Protein AF-A0A953ZY64-F1 (afdb_monomer_lite)

pLDDT: mean 79.47, std 16.73, range [25.66, 94.94]

Foldseek 3Di:
DDPPQWPKDKWWKDFDDPDPPFDQLVRLLVVCQVPVLPQAFDPDPPDPRYDAFLRSVQVSVQVRQVVVVHDQDPVLSCQQSLVPDDQVNVQVCSVVVHSSQSHNNNSCVVRSGIDIDDPVRDDFRMKMWMWGQDPVRGIDIGIFTFHDWDADPVVRKIKTWGFGQAQDPPDQDPVNDDPPSRGGTTTHDIRIGD

Structure (mmCIF, N/CA/C/O backbone):
data_AF-A0A953ZY64-F1
#
_entry.id   AF-A0A953ZY64-F1
#
loop_
_atom_site.group_PDB
_atom_site.id
_atom_site.type_symbol
_atom_site.label_atom_id
_atom_site.label_alt_id
_atom_site.label_comp_id
_atom_site.label_asym_id
_atom_site.label_entity_id
_atom_site.label_seq_id
_atom_site.pdbx_PDB_ins_code
_atom_site.Cartn_x
_atom_site.Cartn_y
_atom_site.Cartn_z
_atom_site.occupancy
_atom_site.B_iso_or_equiv
_atom_site.auth_seq_id
_atom_site.auth_comp_id
_atom_site.auth_asym_id
_atom_site.auth_atom_id
_atom_site.pdbx_PDB_model_num
ATOM 1 N N . MET A 1 1 ? 26.174 5.682 -19.721 1.00 31.41 1 MET A N 1
ATOM 2 C CA . MET A 1 1 ? 25.530 6.086 -18.448 1.00 31.41 1 MET A CA 1
ATOM 3 C C . MET A 1 1 ? 24.634 4.947 -17.975 1.00 31.41 1 MET A C 1
ATOM 5 O O . MET A 1 1 ? 23.536 4.793 -18.493 1.00 31.41 1 MET A O 1
ATOM 9 N N . ASN A 1 2 ? 25.111 4.116 -17.045 1.00 25.66 2 ASN A N 1
ATOM 10 C CA . ASN A 1 2 ? 24.342 2.984 -16.521 1.00 25.66 2 ASN A CA 1
ATOM 11 C C . ASN A 1 2 ? 23.304 3.499 -15.518 1.00 25.66 2 ASN A C 1
ATOM 13 O O . ASN A 1 2 ? 23.644 3.917 -14.412 1.00 25.66 2 ASN A O 1
ATOM 17 N N . CYS A 1 3 ? 22.035 3.509 -15.923 1.00 26.98 3 CYS A N 1
ATOM 18 C CA . CYS A 1 3 ? 20.914 3.748 -15.023 1.00 26.98 3 CYS A CA 1
ATOM 19 C C . CYS A 1 3 ? 20.814 2.533 -14.091 1.00 26.98 3 CYS A C 1
ATOM 21 O O . CYS A 1 3 ? 20.253 1.507 -14.466 1.00 26.98 3 CYS A O 1
ATOM 23 N N . ILE A 1 4 ? 21.413 2.622 -12.902 1.00 31.69 4 ILE A N 1
ATOM 24 C CA . ILE A 1 4 ? 21.230 1.630 -11.841 1.00 31.69 4 ILE A CA 1
ATOM 25 C C . ILE A 1 4 ? 19.743 1.670 -11.481 1.00 31.69 4 ILE A C 1
ATOM 27 O O . ILE A 1 4 ? 19.285 2.599 -10.810 1.00 31.69 4 ILE A O 1
ATOM 31 N N . LEU A 1 5 ? 18.974 0.701 -11.983 1.00 37.28 5 LEU A N 1
ATOM 32 C CA . LEU A 1 5 ? 17.621 0.455 -11.504 1.00 37.28 5 LEU A CA 1
ATOM 33 C C . LEU A 1 5 ? 17.736 0.255 -9.988 1.00 37.28 5 LEU A C 1
ATOM 35 O O . LEU A 1 5 ? 18.535 -0.584 -9.558 1.00 37.28 5 LEU A O 1
ATOM 39 N N . PRO A 1 6 ? 17.020 1.029 -9.152 1.00 47.00 6 PRO A N 1
ATOM 40 C CA . PRO A 1 6 ? 16.990 0.728 -7.733 1.00 47.00 6 PRO A CA 1
ATOM 41 C C . PRO A 1 6 ? 16.516 -0.718 -7.607 1.00 47.00 6 PRO A C 1
ATOM 43 O O . PRO A 1 6 ? 15.489 -1.073 -8.182 1.00 47.00 6 PRO A O 1
ATOM 46 N N . SER A 1 7 ? 17.276 -1.565 -6.909 1.00 59.00 7 SER A N 1
ATOM 47 C CA . SER A 1 7 ? 16.788 -2.893 -6.545 1.00 59.00 7 SER A CA 1
ATOM 48 C C . SER A 1 7 ? 15.445 -2.683 -5.844 1.00 59.00 7 SER A C 1
ATOM 50 O O . SER A 1 7 ? 15.396 -1.996 -4.821 1.00 59.00 7 SER A O 1
ATOM 52 N N . ILE A 1 8 ? 14.365 -3.174 -6.448 1.00 67.06 8 ILE A N 1
ATOM 53 C CA . ILE A 1 8 ? 13.005 -3.085 -5.918 1.00 67.06 8 ILE A CA 1
ATOM 54 C C . ILE A 1 8 ? 12.583 -4.504 -5.559 1.00 67.06 8 ILE A C 1
ATOM 56 O O . ILE A 1 8 ? 12.627 -5.390 -6.409 1.00 67.06 8 ILE A O 1
ATOM 60 N N . ALA A 1 9 ? 12.166 -4.712 -4.312 1.00 71.69 9 ALA A N 1
ATOM 61 C CA . ALA A 1 9 ? 11.440 -5.917 -3.926 1.00 71.69 9 ALA A CA 1
ATOM 62 C C . ALA A 1 9 ? 9.945 -5.587 -3.925 1.00 71.69 9 ALA A C 1
ATOM 64 O O . ALA A 1 9 ? 9.531 -4.601 -3.311 1.00 71.69 9 ALA A O 1
ATOM 65 N N . LEU A 1 10 ? 9.151 -6.378 -4.644 1.00 74.38 10 LEU A N 1
ATOM 66 C CA . LEU A 1 10 ? 7.753 -6.080 -4.935 1.00 74.38 10 LEU A CA 1
ATOM 67 C C . LEU A 1 10 ? 6.841 -7.217 -4.471 1.00 74.38 10 LEU A C 1
ATOM 69 O O . LEU A 1 10 ? 7.055 -8.373 -4.828 1.00 74.38 10 LEU A O 1
ATOM 73 N N . CYS A 1 11 ? 5.795 -6.874 -3.723 1.00 76.62 11 CYS A N 1
ATOM 74 C CA . CYS A 1 11 ? 4.749 -7.792 -3.292 1.00 76.62 11 CYS A CA 1
ATOM 75 C C . CYS A 1 11 ? 3.388 -7.248 -3.741 1.00 76.62 11 CYS A C 1
ATOM 77 O O . CYS A 1 11 ? 2.952 -6.191 -3.280 1.00 76.62 11 CYS A O 1
ATOM 79 N N . LEU A 1 12 ? 2.725 -7.966 -4.650 1.00 73.44 12 LEU A N 1
ATOM 80 C CA . LEU A 1 12 ? 1.450 -7.560 -5.242 1.00 73.44 12 LEU A CA 1
ATOM 81 C C . LEU A 1 12 ? 0.310 -8.479 -4.846 1.00 73.44 12 LEU A C 1
ATOM 83 O O . LEU A 1 12 ? 0.483 -9.693 -4.701 1.00 73.44 12 LEU A O 1
ATOM 87 N N . VAL A 1 13 ? -0.874 -7.895 -4.726 1.00 75.50 13 VAL A N 1
ATOM 88 C CA . VAL A 1 13 ? -2.102 -8.629 -4.458 1.00 75.50 13 VAL A CA 1
ATOM 89 C C . VAL A 1 13 ? -3.250 -8.051 -5.274 1.00 75.50 13 VAL A C 1
ATOM 91 O O . VAL A 1 13 ? -3.507 -6.847 -5.245 1.00 75.50 13 VAL A O 1
ATOM 94 N N . SER A 1 14 ? -3.963 -8.930 -5.970 1.00 73.25 14 SER A N 1
ATOM 95 C CA . SER A 1 14 ? -5.274 -8.624 -6.536 1.00 73.25 14 SER A CA 1
ATOM 96 C C . SER A 1 14 ? -6.313 -9.013 -5.509 1.00 73.25 14 SER A C 1
ATOM 98 O O . SER A 1 14 ? -6.211 -10.070 -4.882 1.00 73.25 14 SER A O 1
ATOM 100 N N . THR A 1 15 ? -7.367 -8.221 -5.378 1.00 66.25 15 THR A N 1
ATOM 101 C CA . THR A 1 15 ? -8.550 -8.649 -4.632 1.00 66.25 15 THR A CA 1
ATOM 102 C C . THR A 1 15 ? -9.280 -9.734 -5.434 1.00 66.25 15 THR A C 1
ATOM 104 O O . THR A 1 15 ? -9.616 -9.503 -6.592 1.00 66.25 15 THR A O 1
ATOM 107 N N . VAL A 1 16 ? -9.484 -10.929 -4.864 1.00 55.06 16 VAL A N 1
ATOM 108 C CA . VAL A 1 16 ? -9.907 -12.138 -5.621 1.00 55.06 16 VAL A CA 1
ATOM 109 C C . VAL A 1 16 ? -11.373 -12.120 -6.003 1.00 55.06 16 VAL A C 1
ATOM 111 O O . VAL A 1 16 ? -11.741 -12.608 -7.063 1.00 55.06 16 VAL A O 1
ATOM 114 N N . ALA A 1 17 ? -12.219 -11.603 -5.131 1.00 46.38 17 ALA A N 1
ATOM 115 C CA . ALA A 1 17 ? -13.653 -11.660 -5.321 1.00 46.38 17 ALA A CA 1
ATOM 116 C C . ALA A 1 17 ? -14.284 -10.673 -4.353 1.00 46.38 17 ALA A C 1
ATOM 118 O O . ALA A 1 17 ? -14.732 -11.011 -3.260 1.00 46.38 17 ALA A O 1
ATOM 119 N N . LEU A 1 18 ? -14.299 -9.422 -4.769 1.00 49.03 18 LEU A N 1
ATOM 120 C CA . LEU A 1 18 ? -15.487 -8.640 -4.541 1.00 49.03 18 LEU A CA 1
ATOM 121 C C . LEU A 1 18 ? -16.194 -8.732 -5.898 1.00 49.03 18 LEU A C 1
ATOM 123 O O . LEU A 1 18 ? -15.661 -8.219 -6.876 1.00 49.03 18 LEU A O 1
ATOM 127 N N . GLY A 1 19 ? -17.247 -9.550 -6.017 1.00 41.78 19 GLY A N 1
ATOM 128 C CA . GLY A 1 19 ? -17.919 -9.813 -7.299 1.00 41.78 19 G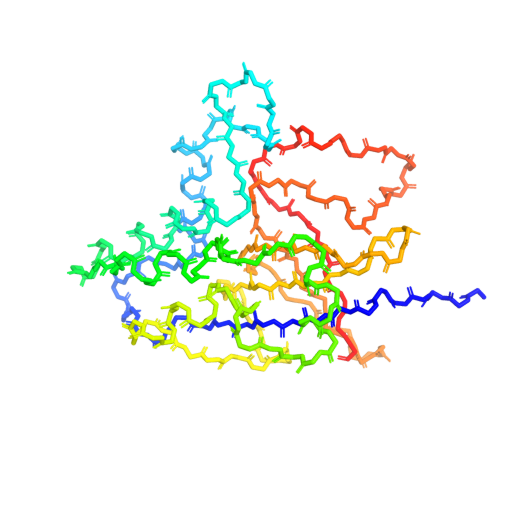LY A CA 1
ATOM 129 C C . GLY A 1 19 ? -18.347 -8.525 -8.016 1.00 41.78 19 GLY A C 1
ATOM 130 O O . GLY A 1 19 ? -18.224 -7.437 -7.463 1.00 41.78 19 GLY A O 1
ATOM 131 N N . GLN A 1 20 ? -18.891 -8.635 -9.231 1.00 46.78 20 GLN A N 1
ATOM 132 C CA . GLN A 1 20 ? -19.248 -7.508 -10.119 1.00 46.78 20 GLN A CA 1
ATOM 133 C C . GLN A 1 20 ? -20.088 -6.364 -9.487 1.00 46.78 20 GLN A C 1
ATOM 135 O O . GLN A 1 20 ? -20.230 -5.313 -10.100 1.00 46.78 20 GLN A O 1
ATOM 140 N N . ALA A 1 21 ? -20.603 -6.529 -8.265 1.00 53.81 21 ALA A N 1
ATOM 141 C CA . ALA A 1 21 ? -21.340 -5.529 -7.497 1.00 53.81 21 ALA A CA 1
ATOM 142 C C . ALA A 1 21 ? -20.495 -4.664 -6.531 1.00 53.81 21 ALA A C 1
ATOM 144 O O . ALA A 1 21 ? -21.058 -3.811 -5.846 1.00 53.81 21 ALA A O 1
ATOM 145 N N . VAL A 1 22 ? -19.176 -4.857 -6.419 1.00 58.78 22 VAL A N 1
ATOM 146 C CA . VAL A 1 22 ? -18.361 -4.127 -5.435 1.00 58.78 22 VAL A CA 1
ATOM 147 C C . VAL A 1 22 ? -17.414 -3.142 -6.113 1.00 58.78 22 VAL A C 1
ATOM 149 O O . VAL A 1 22 ? -16.744 -3.475 -7.088 1.00 58.78 22 VAL A O 1
ATOM 152 N N . ALA A 1 23 ? -17.366 -1.913 -5.591 1.00 71.56 23 ALA A N 1
ATOM 153 C CA . ALA A 1 23 ? -16.546 -0.832 -6.128 1.00 71.56 23 ALA A CA 1
ATOM 154 C C . ALA A 1 23 ? -15.085 -1.269 -6.336 1.00 71.56 23 ALA A C 1
ATOM 156 O O . ALA A 1 23 ? -14.476 -1.886 -5.457 1.00 71.56 23 ALA A O 1
ATOM 157 N N . ARG A 1 24 ? -14.512 -0.928 -7.497 1.00 85.88 24 ARG A N 1
ATOM 158 C CA . ARG A 1 24 ? -13.123 -1.279 -7.825 1.00 85.88 24 ARG A CA 1
ATOM 159 C C . ARG A 1 24 ? -12.177 -0.625 -6.805 1.00 85.88 24 ARG A C 1
ATOM 161 O O . ARG A 1 24 ? -12.383 0.549 -6.484 1.00 85.88 24 ARG A O 1
ATOM 168 N N . PRO A 1 25 ? -11.107 -1.305 -6.343 1.00 89.69 25 PRO A N 1
ATOM 169 C CA . PRO A 1 25 ? -10.179 -0.746 -5.356 1.00 89.69 25 PRO A CA 1
ATOM 170 C C . PRO A 1 25 ? -9.663 0.657 -5.683 1.00 89.69 25 PRO A C 1
ATOM 172 O O . PRO A 1 25 ? -9.621 1.523 -4.809 1.00 89.69 25 PRO A O 1
ATOM 175 N N . LEU A 1 26 ? -9.334 0.906 -6.953 1.00 90.50 26 LEU A N 1
ATOM 176 C CA . LEU A 1 26 ? -8.870 2.215 -7.405 1.00 90.50 26 LEU A CA 1
ATOM 177 C C . LEU A 1 26 ? -9.962 3.292 -7.317 1.00 90.50 26 LEU A C 1
ATOM 179 O O . LEU A 1 26 ? -9.666 4.411 -6.909 1.00 90.50 26 LEU A O 1
ATOM 183 N N . ASP A 1 27 ? -11.221 2.968 -7.622 1.00 90.75 27 ASP A N 1
ATOM 184 C CA . ASP A 1 27 ? -12.330 3.926 -7.517 1.00 90.75 27 ASP A CA 1
ATOM 185 C C . ASP A 1 27 ? -12.588 4.306 -6.056 1.00 90.75 27 ASP A C 1
ATOM 187 O O . ASP A 1 27 ? -12.782 5.483 -5.742 1.00 90.75 27 ASP A O 1
ATOM 191 N N . VAL A 1 28 ? -12.521 3.327 -5.144 1.00 90.94 28 VAL A N 1
ATOM 192 C CA . VAL A 1 28 ? -12.614 3.575 -3.698 1.00 90.94 28 VAL A CA 1
ATOM 193 C C . VAL A 1 28 ? -11.461 4.459 -3.239 1.00 90.94 28 VAL A C 1
ATOM 195 O O . VAL A 1 28 ? -11.691 5.452 -2.555 1.00 90.94 28 VAL A O 1
ATOM 198 N N . ALA A 1 29 ? -10.229 4.168 -3.664 1.00 91.56 29 ALA A N 1
ATOM 199 C CA . ALA A 1 29 ? -9.071 4.990 -3.327 1.00 91.56 29 ALA A CA 1
ATOM 200 C C . ALA A 1 29 ? -9.213 6.438 -3.819 1.00 91.56 29 ALA A C 1
ATOM 202 O O . ALA A 1 29 ? -8.954 7.369 -3.056 1.00 91.56 29 ALA A O 1
ATOM 203 N N . VAL A 1 30 ? -9.665 6.639 -5.060 1.00 90.25 30 VAL A N 1
ATOM 204 C CA . VAL A 1 30 ? -9.895 7.970 -5.644 1.00 90.25 30 VAL A CA 1
ATOM 205 C C . VAL A 1 30 ? -11.018 8.709 -4.915 1.00 90.25 30 VAL A C 1
ATOM 207 O O . VAL A 1 30 ? -10.896 9.904 -4.644 1.00 90.25 30 VAL A O 1
ATOM 210 N N . THR A 1 31 ? -12.092 8.009 -4.558 1.00 90.94 31 THR A N 1
ATOM 211 C CA . THR A 1 31 ? -13.226 8.580 -3.818 1.00 90.94 31 THR A CA 1
ATOM 212 C C . THR A 1 31 ? -12.801 8.999 -2.414 1.00 90.94 31 THR A C 1
ATOM 214 O O . THR A 1 31 ? -13.022 10.142 -2.011 1.00 90.94 31 THR A O 1
ATOM 217 N N . SER A 1 32 ? -12.099 8.124 -1.691 1.00 89.69 32 SER A N 1
ATOM 218 C CA . SER A 1 32 ? -11.567 8.425 -0.362 1.00 89.69 32 SER A CA 1
ATOM 219 C C . SER A 1 32 ? -10.542 9.561 -0.404 1.00 89.69 32 SER A C 1
ATOM 221 O O . SER A 1 32 ? -10.524 10.385 0.508 1.00 89.69 32 SER A O 1
ATOM 223 N N . ALA A 1 33 ? -9.739 9.668 -1.469 1.00 87.56 33 ALA A N 1
ATOM 224 C CA . ALA A 1 33 ? -8.815 10.784 -1.674 1.00 87.56 33 ALA A CA 1
ATOM 225 C C . ALA A 1 33 ? -9.539 12.133 -1.831 1.00 87.56 33 ALA A C 1
ATOM 227 O O . ALA A 1 33 ? -9.115 13.125 -1.240 1.00 87.56 33 ALA A O 1
ATOM 228 N N . LYS A 1 34 ? -10.630 12.170 -2.609 1.00 87.19 34 LYS A N 1
ATOM 229 C CA . LYS A 1 34 ? -11.400 13.395 -2.890 1.00 87.19 34 LYS A CA 1
ATOM 230 C C . LYS A 1 34 ? -12.326 13.817 -1.749 1.00 87.19 34 LYS A C 1
ATOM 232 O O . LYS A 1 34 ? -12.607 15.001 -1.632 1.00 87.19 34 LYS A O 1
ATOM 237 N N . GLY A 1 35 ? -12.802 12.869 -0.943 1.00 88.19 35 GLY A N 1
ATOM 238 C CA . GLY A 1 35 ? -13.664 13.134 0.208 1.00 88.19 35 GLY A CA 1
ATOM 239 C C . GLY A 1 35 ? -12.890 13.095 1.522 1.00 88.19 35 GLY A C 1
ATOM 240 O O . GLY A 1 35 ? -12.376 14.105 1.997 1.00 88.19 35 GLY A O 1
ATOM 241 N N . LYS A 1 36 ? -12.791 11.897 2.109 1.00 88.88 36 LYS A N 1
ATOM 242 C CA . LYS A 1 36 ? -12.247 11.663 3.458 1.00 88.88 36 LYS A CA 1
ATOM 243 C C . LYS A 1 36 ? -10.863 12.272 3.683 1.00 88.88 36 LYS A C 1
ATOM 245 O O . LYS A 1 36 ? -10.587 12.776 4.767 1.00 88.88 36 LYS A O 1
ATOM 250 N N . PHE A 1 37 ? -9.997 12.198 2.679 1.00 88.44 37 PHE A N 1
ATOM 251 C CA . PHE A 1 37 ? -8.606 12.618 2.790 1.00 88.44 37 PHE A CA 1
ATOM 252 C C . PHE A 1 37 ? -8.296 13.940 2.088 1.00 88.44 37 PHE A C 1
ATOM 254 O O . PHE A 1 37 ? -7.127 14.279 1.879 1.00 88.44 37 PHE A O 1
ATOM 261 N N . GLN A 1 38 ? -9.320 14.729 1.767 1.00 85.56 38 GLN A N 1
ATOM 262 C CA . GLN A 1 38 ? -9.117 16.051 1.199 1.00 85.56 38 GLN A CA 1
ATOM 263 C C . GLN A 1 38 ? -8.328 16.944 2.173 1.00 85.56 38 GLN A C 1
ATOM 265 O O . GLN A 1 38 ? -8.712 17.163 3.329 1.00 85.56 38 GLN A O 1
ATOM 270 N N . GLY A 1 39 ? -7.195 17.462 1.695 1.00 81.31 39 GLY A N 1
ATOM 271 C CA . GLY A 1 39 ? -6.290 18.303 2.482 1.00 81.31 39 GLY A CA 1
ATOM 272 C C . GLY A 1 39 ? -5.395 17.544 3.467 1.00 81.31 39 GLY A C 1
ATOM 273 O O . GLY A 1 39 ? -4.744 18.186 4.287 1.00 81.31 39 GLY A O 1
ATOM 274 N N . TYR A 1 40 ? -5.349 16.208 3.413 1.00 85.25 40 TYR A N 1
ATOM 275 C CA . TYR A 1 40 ? -4.359 15.440 4.168 1.00 85.25 40 TYR A CA 1
ATOM 276 C C . TYR A 1 40 ? -2.961 15.578 3.559 1.00 85.25 40 TY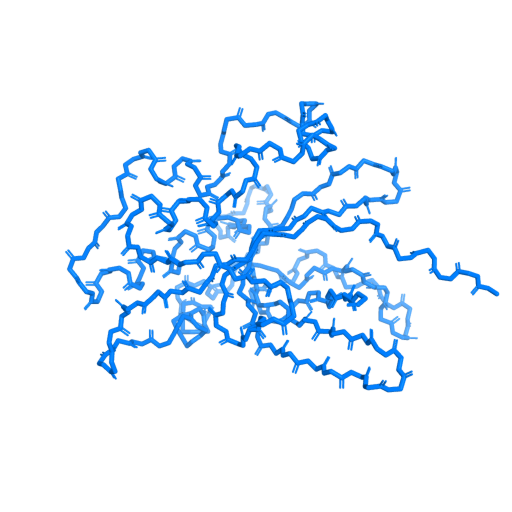R A C 1
ATOM 278 O O . TYR A 1 40 ? -2.794 15.609 2.337 1.00 85.25 40 TYR A O 1
ATOM 286 N N . VAL A 1 41 ? -1.954 15.615 4.430 1.00 82.31 41 VAL A N 1
ATOM 287 C CA . VAL A 1 41 ? -0.531 15.687 4.081 1.00 82.31 41 VAL A CA 1
ATOM 288 C C . VAL A 1 41 ? 0.235 14.483 4.628 1.00 82.31 41 VAL A C 1
ATOM 290 O O . VAL A 1 41 ? -0.126 13.888 5.641 1.00 82.31 41 VAL A O 1
ATOM 293 N N . TYR A 1 42 ? 1.328 14.110 3.972 1.00 80.62 42 TYR A N 1
ATOM 294 C CA . TYR A 1 42 ? 2.061 12.902 4.342 1.00 80.62 42 TYR A CA 1
ATOM 295 C C . TYR A 1 42 ? 2.974 13.082 5.553 1.00 80.62 42 TYR A C 1
ATOM 297 O O . TYR A 1 42 ? 3.881 13.915 5.515 1.00 80.62 42 TYR A O 1
ATOM 305 N N . LYS A 1 43 ? 2.768 12.260 6.597 1.00 76.44 43 LYS A N 1
ATOM 306 C CA . LYS A 1 43 ? 3.581 12.199 7.837 1.00 76.44 43 LYS A CA 1
ATOM 307 C C . LYS A 1 43 ? 4.050 13.570 8.363 1.00 76.44 43 LYS A C 1
ATOM 309 O O . LYS A 1 43 ? 5.184 13.708 8.829 1.00 76.44 43 LYS A O 1
ATOM 314 N N . ALA A 1 44 ? 3.209 14.599 8.277 1.00 68.06 44 ALA A N 1
ATOM 315 C CA . ALA A 1 44 ? 3.573 15.931 8.743 1.00 68.06 44 ALA A CA 1
ATOM 316 C C . ALA A 1 44 ? 3.387 16.024 10.265 1.00 68.06 44 ALA A C 1
ATOM 318 O O . ALA A 1 44 ? 2.270 15.943 10.778 1.00 68.06 44 ALA A O 1
ATOM 319 N N . LYS A 1 45 ? 4.496 16.177 10.996 1.00 69.62 45 LYS A N 1
ATOM 320 C CA . LYS A 1 45 ? 4.485 16.305 12.459 1.00 69.62 45 LYS A CA 1
ATOM 321 C C . LYS A 1 45 ? 3.709 17.560 12.872 1.00 69.62 45 LYS A C 1
ATOM 323 O O . LYS A 1 45 ? 3.946 18.629 12.322 1.00 69.62 45 LYS A O 1
ATOM 328 N N . GLY A 1 46 ? 2.815 17.425 13.852 1.00 70.00 46 GLY A N 1
ATOM 329 C CA . GLY A 1 46 ? 2.006 18.540 14.362 1.00 70.00 46 GLY A CA 1
ATOM 330 C C . GLY A 1 46 ? 0.858 18.969 13.442 1.00 70.00 46 GLY A C 1
ATOM 331 O O . GLY A 1 46 ? 0.222 19.981 13.710 1.00 70.00 46 GLY A O 1
ATOM 332 N N . VAL A 1 47 ? 0.573 18.214 12.373 1.00 74.38 47 VAL A N 1
ATOM 333 C CA . VAL A 1 47 ? -0.542 18.500 11.464 1.00 74.38 47 VAL A CA 1
ATOM 334 C C . VAL A 1 47 ? -1.686 17.528 11.725 1.00 74.38 47 VAL A C 1
ATOM 336 O O . VAL A 1 47 ? -1.527 16.315 11.583 1.00 74.38 47 VAL A O 1
ATOM 339 N N . ALA A 1 48 ? -2.856 18.075 12.065 1.00 74.75 48 ALA A N 1
ATOM 340 C CA . ALA A 1 48 ? -4.057 17.299 12.386 1.00 74.75 48 ALA A CA 1
ATOM 341 C C . ALA A 1 48 ? -4.507 16.380 11.236 1.00 74.75 48 ALA A C 1
ATOM 343 O O . ALA A 1 48 ? -4.969 15.267 11.465 1.00 74.75 48 ALA A O 1
ATOM 344 N N . LYS A 1 49 ? -4.339 16.826 9.986 1.00 83.81 49 LYS A N 1
ATOM 345 C CA . LYS A 1 49 ? -4.642 16.044 8.782 1.00 83.81 49 LYS A CA 1
ATOM 346 C C . LYS A 1 49 ? -3.373 15.416 8.216 1.00 83.81 49 LYS A C 1
ATOM 348 O O . LYS A 1 49 ? -2.903 15.815 7.152 1.00 83.81 49 LYS A O 1
ATOM 353 N N . SER A 1 50 ? -2.797 14.460 8.940 1.00 84.38 50 SER A N 1
ATOM 354 C CA . SER A 1 50 ? -1.665 13.671 8.451 1.00 84.38 50 SER A CA 1
ATOM 355 C C . SER A 1 50 ? -2.018 12.195 8.298 1.00 84.38 50 SER A C 1
ATOM 357 O O . SER A 1 50 ? -2.863 11.671 9.018 1.00 84.38 50 SER A O 1
ATOM 359 N N . ILE A 1 51 ? -1.426 11.551 7.293 1.00 88.12 51 ILE A N 1
ATOM 360 C CA . ILE A 1 51 ? -1.601 10.120 7.024 1.00 88.12 51 ILE A CA 1
ATOM 361 C C . ILE A 1 51 ? -0.362 9.553 6.347 1.00 88.12 51 ILE A C 1
ATOM 363 O O . ILE A 1 51 ? 0.372 10.277 5.665 1.00 88.12 51 ILE A O 1
ATOM 367 N N . ASP A 1 52 ? -0.131 8.258 6.505 1.00 89.19 52 ASP A N 1
ATOM 368 C CA . ASP A 1 52 ? 0.910 7.548 5.789 1.00 89.19 52 ASP A CA 1
ATOM 369 C C . ASP A 1 52 ? 0.434 6.547 4.733 1.00 89.19 52 ASP A C 1
ATOM 371 O O . ASP A 1 52 ? -0.746 6.442 4.407 1.00 89.19 52 ASP A O 1
ATOM 375 N N . CYS A 1 53 ? 1.390 5.903 4.058 1.00 89.81 53 CYS A N 1
ATOM 376 C CA . CYS A 1 53 ? 1.110 5.029 2.924 1.00 89.81 53 CYS A CA 1
ATOM 377 C C . CYS A 1 53 ? 0.358 3.760 3.321 1.00 89.81 53 CYS A C 1
ATOM 379 O O . CYS A 1 53 ? -0.548 3.354 2.597 1.00 89.81 53 CYS A O 1
ATOM 381 N N . THR A 1 54 ? 0.661 3.173 4.478 1.00 91.25 54 THR A N 1
ATOM 382 C CA . THR A 1 54 ? -0.028 1.966 4.930 1.00 91.25 54 THR A CA 1
ATOM 383 C C . THR A 1 54 ? -1.339 2.311 5.626 1.00 91.25 54 THR A C 1
ATOM 385 O O . THR A 1 54 ? -2.314 1.591 5.438 1.00 91.25 54 THR A O 1
ATOM 388 N N . GLU A 1 55 ? -1.426 3.439 6.334 1.00 92.12 55 GLU A N 1
ATOM 389 C CA . GLU A 1 55 ? -2.677 3.960 6.900 1.00 92.12 55 GLU A CA 1
ATOM 390 C C . GLU A 1 55 ? -3.707 4.300 5.814 1.00 92.12 55 GLU A C 1
ATOM 392 O O . GLU A 1 55 ? -4.890 3.972 5.945 1.00 92.12 55 GLU A O 1
ATOM 397 N N . PHE A 1 56 ? -3.267 4.914 4.712 1.00 92.75 56 PHE A N 1
ATOM 398 C CA . PHE A 1 56 ? -4.134 5.183 3.567 1.00 92.75 56 PHE A CA 1
ATOM 399 C C . PHE A 1 56 ? -4.631 3.889 2.923 1.00 92.75 56 PHE A C 1
ATOM 401 O O . PHE A 1 56 ? -5.835 3.722 2.730 1.00 92.75 56 PHE A O 1
ATOM 408 N N . VAL A 1 57 ? -3.728 2.943 2.650 1.00 93.94 57 VAL A N 1
ATOM 409 C CA . VAL A 1 57 ? -4.097 1.628 2.109 1.00 93.94 57 VAL A CA 1
ATOM 410 C C . VAL A 1 57 ? -5.046 0.890 3.056 1.00 93.94 57 VAL A C 1
ATOM 412 O O . VAL A 1 57 ? -6.046 0.338 2.606 1.00 93.94 57 VAL A O 1
ATOM 415 N N . LEU A 1 58 ? -4.809 0.938 4.369 1.00 94.38 58 LEU A N 1
ATOM 416 C CA . LEU A 1 58 ? -5.699 0.361 5.374 1.00 94.38 58 LEU A CA 1
ATOM 417 C C . LEU A 1 58 ? -7.094 0.989 5.319 1.00 94.38 58 LEU A C 1
ATOM 419 O O . LEU A 1 58 ? -8.093 0.283 5.445 1.00 94.38 58 LEU A O 1
ATOM 423 N N . ALA A 1 59 ? -7.190 2.307 5.147 1.00 93.06 59 ALA A N 1
ATOM 424 C CA . ALA A 1 59 ? -8.475 2.979 5.015 1.00 93.06 59 ALA A CA 1
ATOM 425 C C . ALA A 1 59 ? -9.226 2.535 3.754 1.00 93.06 59 ALA A C 1
ATOM 427 O O . ALA A 1 59 ? -10.400 2.191 3.859 1.00 93.06 59 ALA A O 1
ATOM 428 N N . VAL A 1 60 ? -8.539 2.466 2.610 1.00 92.31 60 VAL A N 1
ATOM 429 C CA . VAL A 1 60 ? -9.118 1.972 1.352 1.00 92.31 60 VAL A CA 1
ATOM 430 C C . VAL A 1 60 ? -9.592 0.529 1.500 1.00 92.31 60 VAL A C 1
ATOM 432 O O . VAL A 1 60 ? -10.723 0.217 1.140 1.00 92.31 60 VAL A O 1
ATOM 435 N N . VAL A 1 61 ? -8.775 -0.346 2.093 1.00 92.31 61 VAL A N 1
ATOM 436 C CA . VAL A 1 61 ? -9.158 -1.741 2.346 1.00 92.31 61 VAL A CA 1
ATOM 437 C C . VAL A 1 61 ? -10.361 -1.824 3.283 1.00 92.31 61 VAL A C 1
ATOM 439 O O . VAL A 1 61 ? -11.276 -2.590 3.012 1.00 92.31 61 VAL A O 1
ATOM 442 N N . ASN A 1 62 ? -10.417 -1.022 4.349 1.00 91.88 62 ASN A N 1
ATOM 443 C CA . ASN A 1 62 ? -11.587 -1.005 5.229 1.00 91.88 62 ASN A CA 1
ATOM 444 C C . ASN A 1 62 ? -12.859 -0.572 4.488 1.00 91.88 62 ASN A C 1
ATOM 446 O O . ASN A 1 62 ? -13.923 -1.128 4.747 1.00 91.88 62 ASN A O 1
ATOM 450 N N . ASP A 1 63 ? -12.771 0.410 3.591 1.00 89.25 63 ASP A N 1
ATOM 451 C CA . ASP A 1 63 ? -13.922 0.859 2.804 1.00 89.25 63 ASP A CA 1
A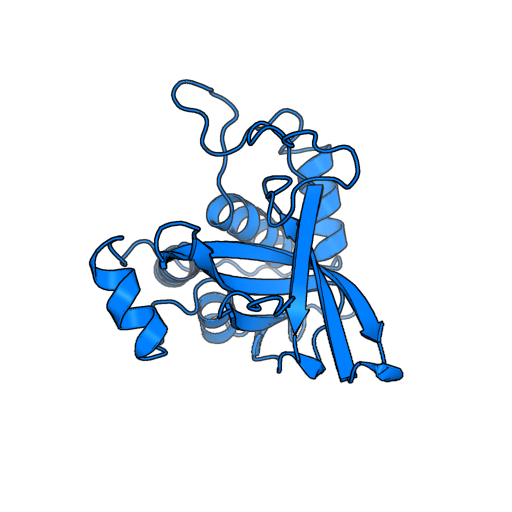TOM 452 C C . ASP A 1 63 ? -14.350 -0.211 1.782 1.00 89.25 63 ASP A C 1
ATOM 454 O O . ASP A 1 63 ? -15.543 -0.480 1.647 1.00 89.25 63 ASP A O 1
ATOM 458 N N . LEU A 1 64 ? -13.391 -0.920 1.173 1.00 86.94 64 LEU A N 1
ATOM 459 C CA . LEU A 1 64 ? -13.645 -2.081 0.312 1.00 86.94 64 LEU A CA 1
ATOM 460 C C . LEU A 1 64 ? -14.272 -3.268 1.049 1.00 86.94 64 LEU A C 1
ATOM 462 O O . LEU A 1 64 ? -15.076 -3.989 0.471 1.00 86.94 64 LEU A O 1
ATOM 466 N N . THR A 1 65 ? -13.902 -3.517 2.306 1.00 85.62 65 THR A N 1
ATOM 467 C CA . THR A 1 65 ? -14.456 -4.656 3.051 1.00 85.62 65 THR A CA 1
ATOM 468 C C . THR A 1 65 ? -15.836 -4.360 3.625 1.00 85.62 65 THR A C 1
ATOM 470 O O . THR A 1 65 ? -16.650 -5.270 3.757 1.00 85.62 65 THR A O 1
ATOM 473 N N . LYS A 1 66 ? -16.133 -3.091 3.939 1.00 84.06 66 LYS A N 1
ATOM 474 C CA . LYS A 1 66 ? -17.464 -2.684 4.419 1.00 84.06 66 LYS A CA 1
ATOM 475 C C . LYS A 1 66 ? -18.555 -3.017 3.406 1.00 84.06 66 LYS A C 1
ATOM 477 O O . LYS A 1 66 ? -19.598 -3.526 3.802 1.00 84.06 66 LYS A O 1
ATOM 482 N N . SER A 1 67 ? -18.310 -2.769 2.120 1.00 75.00 67 SER A N 1
ATOM 483 C CA . SER A 1 67 ? -19.284 -3.027 1.052 1.00 75.00 67 SER A CA 1
ATOM 484 C C . SER A 1 67 ? -19.591 -4.514 0.845 1.00 75.00 67 SER A C 1
ATOM 486 O O . SER A 1 67 ? -20.607 -4.835 0.241 1.00 75.00 67 SER A O 1
ATOM 488 N N . CYS A 1 68 ? -18.767 -5.424 1.376 1.00 73.75 68 CYS A N 1
ATOM 489 C CA . CYS A 1 68 ? -19.012 -6.868 1.351 1.00 73.75 68 CYS A CA 1
ATOM 490 C C . CYS A 1 68 ? -19.279 -7.477 2.738 1.00 73.75 68 CYS A C 1
ATOM 492 O O . CYS A 1 68 ? -19.187 -8.694 2.899 1.00 73.75 68 CYS A O 1
ATOM 494 N N . GLY A 1 69 ? -19.576 -6.652 3.752 1.00 81.81 69 GLY A N 1
ATOM 495 C CA . GLY A 1 69 ? -19.882 -7.119 5.110 1.00 81.81 69 GLY A CA 1
ATOM 496 C C . GLY A 1 69 ? -18.702 -7.774 5.839 1.00 81.81 69 GLY A C 1
ATOM 497 O O . GLY A 1 69 ? -18.894 -8.435 6.857 1.00 81.81 69 GLY A O 1
ATOM 498 N N . LYS A 1 70 ? -17.472 -7.605 5.339 1.00 84.81 70 LYS A N 1
ATOM 499 C CA . LYS A 1 70 ? -16.252 -8.143 5.950 1.00 84.81 70 LYS A CA 1
ATOM 500 C C . LYS A 1 70 ? -15.508 -7.060 6.732 1.00 84.81 70 LYS A C 1
ATOM 502 O O . LYS A 1 70 ? -15.637 -5.860 6.492 1.00 84.81 70 LYS A O 1
ATOM 507 N N . LYS A 1 71 ? -14.669 -7.491 7.673 1.00 89.94 71 LYS A N 1
ATOM 508 C CA . LYS A 1 71 ? -13.793 -6.607 8.449 1.00 89.94 71 LYS A CA 1
ATOM 509 C C . LYS A 1 71 ? -12.464 -7.297 8.710 1.00 89.94 71 LYS A C 1
ATOM 511 O O . LYS A 1 71 ? -12.443 -8.438 9.160 1.00 89.94 71 LYS A O 1
ATOM 516 N N . LEU A 1 72 ? -11.363 -6.582 8.486 1.00 90.38 72 LEU A N 1
ATOM 517 C CA . LEU A 1 72 ? -10.045 -7.072 8.884 1.00 90.38 72 LEU A CA 1
ATOM 518 C C . LEU A 1 72 ? -9.955 -7.217 10.408 1.00 90.38 72 LEU A C 1
ATOM 520 O O . LEU A 1 72 ? -10.283 -6.273 11.141 1.00 90.38 72 LEU A O 1
ATOM 524 N N . SER A 1 73 ? -9.439 -8.357 10.866 1.00 94.94 73 SER A N 1
ATOM 525 C CA . SER A 1 73 ? -9.085 -8.606 12.266 1.00 94.94 73 SER A CA 1
ATOM 526 C C . SER A 1 73 ? -7.950 -7.687 12.731 1.00 94.94 73 SER A C 1
ATOM 528 O O . SER A 1 73 ? -7.217 -7.119 11.919 1.00 94.94 73 SER A O 1
ATOM 530 N N . ALA A 1 74 ? -7.764 -7.553 14.049 1.00 94.25 74 ALA A N 1
ATOM 531 C CA . ALA A 1 74 ? -6.655 -6.773 14.606 1.00 94.25 74 ALA A CA 1
ATOM 532 C C . ALA A 1 74 ? -5.295 -7.250 14.065 1.00 94.25 74 ALA A C 1
ATOM 534 O O . ALA A 1 74 ? -4.497 -6.439 13.603 1.00 94.25 74 ALA A O 1
ATOM 535 N N . LYS A 1 75 ? -5.087 -8.572 14.008 1.00 94.06 75 LYS A N 1
ATOM 536 C CA . LYS A 1 75 ? -3.875 -9.185 13.451 1.00 94.06 75 LYS A CA 1
ATOM 537 C C . LYS A 1 75 ? -3.649 -8.792 11.988 1.00 94.06 75 LYS A C 1
ATOM 539 O O . LYS A 1 75 ? -2.557 -8.361 11.645 1.00 94.06 75 LYS A O 1
ATOM 544 N N . GLN A 1 76 ? -4.676 -8.879 11.140 1.00 94.44 76 GLN A N 1
ATOM 545 C CA . GLN A 1 76 ? -4.564 -8.514 9.719 1.00 94.44 76 GLN A CA 1
ATOM 546 C C . GLN A 1 76 ? -4.243 -7.028 9.529 1.00 94.44 76 GLN A C 1
ATOM 548 O O . GLN A 1 76 ? -3.454 -6.677 8.656 1.00 94.44 76 GLN A O 1
ATOM 553 N N . ARG A 1 77 ? -4.807 -6.148 10.366 1.00 94.25 77 ARG A N 1
ATOM 554 C CA . ARG A 1 77 ? -4.487 -4.712 10.344 1.00 94.25 77 ARG A CA 1
ATOM 555 C C . ARG A 1 77 ? -3.023 -4.468 10.700 1.00 94.25 77 ARG A C 1
ATOM 557 O O . ARG A 1 77 ? -2.356 -3.740 9.974 1.00 94.25 77 ARG A O 1
ATOM 564 N N . THR A 1 78 ? -2.522 -5.115 11.754 1.00 93.62 78 THR A N 1
ATOM 565 C CA . THR A 1 78 ? -1.110 -5.050 12.167 1.00 93.62 78 THR A CA 1
ATOM 566 C C . THR A 1 78 ? -0.176 -5.550 11.064 1.00 93.62 78 THR A C 1
ATOM 568 O O . THR A 1 78 ? 0.834 -4.902 10.788 1.00 93.62 78 THR A O 1
ATOM 571 N N . THR A 1 79 ? -0.533 -6.653 10.396 1.00 93.12 79 THR A N 1
ATOM 572 C CA . THR A 1 79 ? 0.204 -7.172 9.234 1.00 93.12 79 THR A CA 1
ATOM 573 C C . THR A 1 79 ? 0.228 -6.159 8.093 1.00 93.12 79 THR A C 1
ATOM 575 O O . THR A 1 79 ? 1.298 -5.875 7.564 1.00 93.12 79 THR A O 1
ATOM 578 N N . LEU A 1 80 ? -0.923 -5.574 7.736 1.00 92.75 80 LEU A N 1
ATOM 579 C CA . LEU A 1 80 ? -1.041 -4.630 6.620 1.00 92.75 80 LEU A CA 1
ATOM 580 C C . LEU A 1 80 ? -0.111 -3.429 6.798 1.00 92.75 80 LEU A C 1
ATOM 582 O O . LEU A 1 80 ? 0.568 -3.038 5.851 1.00 92.75 80 LEU A O 1
ATOM 586 N N . VAL A 1 81 ? -0.058 -2.874 8.012 1.00 91.81 81 VAL A N 1
ATOM 587 C CA . VAL A 1 81 ? 0.771 -1.698 8.315 1.00 91.81 81 VAL A CA 1
ATOM 588 C C . VAL A 1 81 ? 2.219 -2.025 8.669 1.00 91.81 81 VAL A C 1
ATOM 590 O O . VAL A 1 81 ? 2.992 -1.108 8.930 1.00 91.81 81 VAL A O 1
ATOM 593 N N . VAL A 1 82 ? 2.602 -3.307 8.664 1.00 89.56 82 VAL A N 1
ATOM 594 C CA . VAL A 1 82 ? 3.967 -3.766 8.967 1.00 89.56 82 VAL A CA 1
ATOM 595 C C . VAL A 1 82 ? 4.443 -3.273 10.353 1.00 89.56 82 VAL A C 1
ATOM 597 O O . VAL A 1 82 ? 5.613 -2.967 10.565 1.00 89.56 82 VAL A O 1
ATOM 600 N N . ALA A 1 83 ? 3.531 -3.186 11.333 1.00 83.44 83 ALA A N 1
ATOM 601 C CA . ALA A 1 83 ? 3.779 -2.516 12.622 1.00 83.44 83 ALA A CA 1
ATOM 602 C C . ALA A 1 83 ? 4.860 -3.173 13.506 1.00 83.44 83 ALA A C 1
ATOM 604 O O . ALA A 1 83 ? 5.333 -2.550 14.453 1.00 83.44 83 ALA A O 1
ATOM 605 N N . GLY A 1 84 ? 5.253 -4.417 13.220 1.00 79.94 84 GLY A N 1
ATOM 606 C CA . GLY A 1 84 ? 6.247 -5.161 14.001 1.00 79.94 84 GLY A CA 1
ATOM 607 C C . GLY A 1 84 ? 7.689 -5.052 13.503 1.00 79.94 84 GLY A C 1
ATOM 608 O O . GLY A 1 84 ? 8.575 -5.587 14.158 1.00 79.94 84 GLY A O 1
ATOM 609 N N . VAL A 1 85 ? 7.943 -4.399 12.364 1.00 85.19 85 VAL A N 1
ATOM 610 C CA . VAL A 1 85 ? 9.281 -4.370 11.751 1.00 85.19 85 VAL A CA 1
ATOM 611 C C . VAL A 1 85 ? 9.996 -3.070 12.089 1.00 85.19 85 VAL A C 1
ATOM 613 O O . VAL A 1 85 ? 9.575 -1.987 11.673 1.00 85.19 85 VAL A O 1
ATOM 616 N N . LYS A 1 86 ? 11.125 -3.157 12.800 1.00 85.00 86 LYS A N 1
ATOM 617 C CA . LYS A 1 86 ? 11.956 -1.977 13.069 1.00 85.00 86 LYS A CA 1
ATOM 618 C C . LYS A 1 86 ? 12.772 -1.604 11.834 1.00 85.00 86 LYS A C 1
ATOM 620 O O . LYS A 1 86 ? 13.220 -2.453 11.067 1.00 85.00 86 LYS A O 1
ATOM 625 N N . ALA A 1 87 ? 13.066 -0.313 11.681 1.00 78.31 87 ALA A N 1
ATOM 626 C CA . ALA A 1 87 ? 13.851 0.193 10.549 1.00 78.31 87 ALA A CA 1
ATOM 627 C C . ALA A 1 87 ? 15.252 -0.447 10.429 1.00 78.31 87 ALA A C 1
ATOM 629 O O . ALA A 1 87 ? 15.771 -0.582 9.319 1.00 78.31 87 ALA A O 1
ATOM 630 N N . ALA A 1 88 ? 15.854 -0.838 11.558 1.00 81.44 88 ALA A N 1
ATOM 631 C CA . ALA A 1 88 ? 17.141 -1.532 11.596 1.00 81.44 88 ALA A CA 1
ATOM 632 C C . ALA A 1 88 ? 17.048 -2.975 11.064 1.00 81.44 88 ALA A C 1
ATOM 634 O O . ALA A 1 88 ? 17.933 -3.419 10.341 1.00 81.44 88 ALA A O 1
ATOM 635 N N . GLU A 1 89 ? 15.952 -3.675 11.363 1.00 87.25 89 GLU A N 1
ATOM 636 C CA . GLU A 1 89 ? 15.707 -5.067 10.957 1.00 87.25 89 GLU A CA 1
ATOM 637 C C . GLU A 1 89 ? 15.289 -5.159 9.487 1.00 87.25 89 GLU A C 1
ATOM 639 O O . GLU A 1 89 ? 15.624 -6.122 8.796 1.00 87.25 89 GLU A O 1
ATOM 644 N N . LEU A 1 90 ? 14.616 -4.117 8.981 1.00 86.56 90 LEU A N 1
ATOM 645 C CA . LEU A 1 90 ? 14.113 -4.057 7.610 1.00 86.56 90 LEU A CA 1
ATOM 646 C C . LEU A 1 90 ? 15.189 -4.387 6.567 1.00 86.56 90 LEU A C 1
ATOM 648 O O . LEU A 1 90 ? 14.889 -5.004 5.547 1.00 86.56 90 LEU A O 1
ATOM 652 N N . GLN A 1 91 ? 16.441 -3.996 6.819 1.00 86.06 91 GLN A N 1
ATOM 653 C CA . GLN A 1 91 ? 17.528 -4.216 5.868 1.00 86.06 91 GLN A CA 1
ATOM 654 C C . GLN A 1 91 ? 17.777 -5.708 5.608 1.00 86.06 91 GLN A C 1
ATOM 656 O O . GLN A 1 91 ? 17.935 -6.105 4.454 1.00 86.06 91 GLN A O 1
ATOM 661 N N . GLY A 1 92 ? 17.769 -6.519 6.671 1.00 85.56 92 GLY A N 1
ATOM 662 C CA . GLY A 1 92 ? 17.936 -7.968 6.579 1.00 85.56 92 GLY A CA 1
ATOM 663 C C . GLY A 1 92 ? 16.685 -8.658 6.040 1.00 85.56 92 GLY A C 1
ATOM 664 O O . GLY A 1 92 ? 16.784 -9.521 5.173 1.00 85.56 92 GLY A O 1
ATOM 665 N N . LEU A 1 93 ? 15.502 -8.220 6.482 1.00 89.25 93 LEU A N 1
ATOM 666 C CA . LEU A 1 93 ? 14.228 -8.836 6.098 1.00 89.25 93 LEU A CA 1
ATOM 667 C C . LEU A 1 93 ? 13.930 -8.707 4.600 1.00 89.25 93 LEU A C 1
ATOM 669 O O . LEU A 1 93 ? 13.454 -9.661 3.988 1.00 89.25 93 LEU A O 1
ATOM 673 N N . VAL A 1 94 ? 14.246 -7.555 3.992 1.00 85.62 94 VAL A N 1
ATOM 674 C CA . VAL A 1 94 ? 14.086 -7.366 2.539 1.00 85.62 94 VAL A CA 1
ATOM 675 C C . VAL A 1 94 ? 15.033 -8.268 1.757 1.00 85.62 94 VAL A C 1
ATOM 677 O O . VAL A 1 94 ? 14.605 -8.889 0.788 1.00 85.62 94 VAL A O 1
ATOM 680 N N . GLY A 1 95 ? 16.291 -8.384 2.191 1.00 78.69 95 GLY A N 1
ATOM 681 C CA . GLY A 1 95 ? 17.258 -9.284 1.557 1.00 78.69 95 GLY A CA 1
ATOM 682 C C . GLY A 1 95 ? 16.857 -10.759 1.653 1.00 78.69 95 GLY A C 1
ATOM 683 O O . GLY A 1 95 ? 17.053 -11.504 0.700 1.00 78.69 95 GLY A O 1
ATOM 684 N N . ALA A 1 96 ? 16.250 -11.158 2.772 1.00 85.31 96 ALA A N 1
ATOM 685 C CA . ALA A 1 96 ? 15.792 -12.525 3.015 1.00 85.31 96 ALA A CA 1
ATOM 686 C C . ALA A 1 96 ? 14.418 -12.852 2.394 1.00 85.31 96 ALA A C 1
ATOM 688 O O . ALA A 1 96 ? 13.990 -14.004 2.440 1.00 85.31 96 ALA A O 1
ATOM 689 N N . GLY A 1 97 ? 13.699 -11.865 1.843 1.00 82.31 97 GLY A N 1
ATOM 690 C CA . GLY A 1 97 ? 12.343 -12.068 1.319 1.00 82.31 97 GLY A CA 1
ATOM 691 C C . GLY A 1 97 ? 11.324 -12.473 2.393 1.00 82.31 97 GLY A C 1
ATOM 692 O O . GLY A 1 97 ? 10.389 -13.230 2.108 1.00 82.31 97 GLY A O 1
ATOM 693 N N . ASP A 1 98 ? 11.511 -11.995 3.628 1.00 88.94 98 ASP A N 1
ATOM 694 C CA . ASP A 1 98 ? 10.731 -12.422 4.790 1.00 88.94 98 ASP A CA 1
ATOM 695 C C . ASP A 1 98 ? 9.226 -12.127 4.626 1.00 88.94 98 ASP A C 1
ATOM 697 O O . ASP A 1 98 ? 8.806 -11.116 4.061 1.00 88.94 98 ASP A O 1
ATOM 701 N N . LYS A 1 99 ? 8.360 -13.010 5.129 1.00 86.44 99 LYS A N 1
ATOM 702 C CA . LYS A 1 99 ? 6.903 -12.834 4.996 1.00 86.44 99 LYS A CA 1
ATOM 703 C C . LYS A 1 99 ? 6.350 -11.650 5.798 1.00 86.44 99 LYS A C 1
ATOM 705 O O . LYS A 1 99 ? 5.316 -11.101 5.424 1.00 86.44 99 LYS A O 1
ATOM 710 N N . SER A 1 100 ? 7.025 -11.233 6.870 1.00 88.00 100 SER A N 1
ATOM 711 C CA . SER A 1 100 ? 6.613 -10.112 7.728 1.00 88.00 100 SER A CA 1
ATOM 712 C C . SER A 1 100 ? 6.594 -8.769 6.993 1.00 88.00 100 SER A C 1
ATOM 714 O O . SER A 1 100 ? 5.820 -7.887 7.356 1.00 88.00 100 SER A O 1
ATOM 716 N N . ILE A 1 101 ? 7.370 -8.630 5.913 1.00 90.44 101 ILE A N 1
ATOM 717 C CA . ILE A 1 101 ? 7.448 -7.412 5.091 1.00 90.44 101 ILE A CA 1
ATOM 718 C C . ILE A 1 101 ? 6.526 -7.447 3.860 1.00 90.44 101 ILE A C 1
ATOM 720 O O . ILE A 1 101 ? 6.581 -6.564 3.007 1.00 90.44 101 ILE A O 1
ATOM 724 N N . ARG A 1 102 ? 5.658 -8.454 3.729 1.00 90.88 102 ARG A N 1
ATOM 725 C CA . ARG A 1 102 ? 4.692 -8.523 2.616 1.00 90.88 102 ARG A CA 1
ATOM 726 C C . ARG A 1 102 ? 3.492 -7.589 2.813 1.00 90.88 102 ARG A C 1
ATOM 728 O O . ARG A 1 102 ? 2.764 -7.321 1.859 1.00 90.88 102 ARG A O 1
ATOM 735 N N . GLY A 1 103 ? 3.297 -7.068 4.028 1.00 92.44 103 GLY A N 1
ATOM 736 C CA . GLY A 1 103 ? 2.349 -5.994 4.327 1.00 92.44 103 GLY A CA 1
ATOM 737 C C . GLY A 1 103 ? 0.927 -6.284 3.848 1.00 92.44 103 GLY A C 1
ATOM 738 O O . GLY A 1 103 ? 0.332 -7.311 4.188 1.00 92.44 103 GLY A O 1
ATOM 739 N N . VAL A 1 104 ? 0.392 -5.378 3.022 1.00 91.81 104 VAL A N 1
ATOM 740 C CA . VAL A 1 104 ? -0.962 -5.476 2.450 1.00 91.81 104 VAL A CA 1
ATOM 741 C C . VAL A 1 104 ? -1.221 -6.791 1.713 1.00 91.81 104 VAL A C 1
ATOM 743 O O . VAL A 1 104 ? -2.322 -7.328 1.826 1.00 91.81 104 VAL A O 1
ATOM 746 N N . GLN A 1 105 ? -0.220 -7.352 1.023 1.00 93.12 105 GLN A N 1
ATOM 747 C CA . GLN A 1 105 ? -0.375 -8.624 0.316 1.00 93.12 105 GLN A CA 1
ATOM 748 C C . GLN A 1 105 ? -0.733 -9.741 1.296 1.00 93.12 105 GLN A C 1
ATOM 750 O O . GLN A 1 105 ? -1.752 -10.408 1.124 1.00 93.12 105 GLN A O 1
ATOM 755 N N . GLN A 1 106 ? 0.072 -9.916 2.346 1.00 92.50 106 GLN A N 1
ATOM 756 C CA . GLN A 1 106 ? -0.148 -10.985 3.316 1.00 92.50 106 GLN A CA 1
ATOM 757 C C . GLN A 1 106 ? -1.454 -10.779 4.085 1.00 92.50 106 GLN A C 1
ATOM 759 O O . GLN A 1 106 ? -2.214 -11.724 4.256 1.00 92.50 106 GLN A O 1
ATOM 764 N N . ALA A 1 107 ? -1.760 -9.541 4.482 1.00 92.62 107 ALA A N 1
ATOM 765 C CA . ALA A 1 107 ? -2.991 -9.237 5.206 1.00 92.62 107 ALA A CA 1
ATOM 766 C C . ALA A 1 107 ? -4.262 -9.585 4.411 1.00 92.62 107 ALA A C 1
ATOM 768 O O . ALA A 1 107 ? -5.221 -10.098 4.987 1.00 92.62 107 ALA A O 1
ATOM 769 N N . LEU A 1 108 ? -4.278 -9.316 3.100 1.00 91.50 108 LEU A N 1
ATOM 770 C CA . LEU A 1 108 ? -5.424 -9.621 2.241 1.00 91.50 108 LEU A CA 1
ATOM 771 C C . LEU A 1 108 ? -5.526 -11.111 1.897 1.00 91.50 108 LEU A C 1
ATOM 773 O O . LEU A 1 108 ? -6.641 -11.630 1.823 1.00 91.50 108 LEU A O 1
ATOM 777 N N . ILE A 1 109 ? -4.396 -11.802 1.735 1.00 91.19 109 ILE A N 1
ATOM 778 C CA . ILE A 1 109 ? -4.370 -13.262 1.557 1.00 91.19 109 ILE A CA 1
ATOM 779 C C . ILE A 1 109 ? -4.905 -13.955 2.816 1.00 91.19 109 ILE A C 1
ATOM 781 O O . ILE A 1 109 ? -5.842 -14.742 2.724 1.00 91.19 109 ILE A O 1
ATOM 785 N N . ASP A 1 110 ? -4.397 -13.591 3.998 1.00 91.38 110 ASP A N 1
ATOM 786 C CA . ASP A 1 110 ? -4.830 -14.153 5.288 1.00 91.38 110 ASP A CA 1
ATOM 787 C C . ASP A 1 110 ? -6.316 -13.885 5.584 1.00 91.38 110 ASP A C 1
ATOM 789 O O . ASP A 1 110 ? -6.931 -14.569 6.399 1.00 91.38 110 ASP A O 1
ATOM 793 N N . ALA A 1 111 ? -6.899 -12.854 4.968 1.00 88.62 111 ALA A N 1
ATOM 794 C CA . ALA A 1 111 ? -8.314 -12.518 5.090 1.00 88.62 111 ALA A CA 1
ATOM 795 C C . ALA A 1 111 ? -9.213 -13.221 4.061 1.00 88.62 111 ALA A C 1
ATOM 797 O O . ALA A 1 111 ? -10.431 -13.028 4.091 1.00 88.62 111 ALA A O 1
ATOM 798 N N . GLY A 1 112 ? -8.644 -13.989 3.124 1.00 88.75 112 GLY A N 1
ATOM 799 C CA . GLY A 1 112 ? -9.390 -14.541 1.991 1.00 88.75 112 GLY A CA 1
ATOM 800 C C . GLY A 1 112 ? -10.005 -13.444 1.113 1.00 88.75 112 GLY A C 1
ATOM 801 O O . GLY A 1 112 ? -11.106 -13.602 0.586 1.00 88.75 112 GLY A O 1
ATOM 802 N N . LEU A 1 113 ? -9.336 -12.290 1.029 1.00 87.25 113 LEU A N 1
ATOM 803 C CA . LEU A 1 113 ? -9.771 -11.111 0.275 1.00 87.25 113 LEU A CA 1
ATOM 804 C C . LEU A 1 113 ? -8.928 -10.872 -0.979 1.00 87.25 113 LEU A C 1
ATOM 806 O O . LEU A 1 113 ? -9.318 -10.078 -1.834 1.00 87.25 113 LEU A O 1
ATOM 810 N N . GLY A 1 114 ? -7.786 -11.546 -1.109 1.00 87.56 114 GLY A N 1
ATOM 811 C CA . GLY A 1 114 ? -6.867 -11.354 -2.218 1.00 87.56 114 GLY A CA 1
ATOM 812 C C . GLY A 1 114 ? -6.019 -12.578 -2.537 1.00 87.56 114 GLY A C 1
ATOM 813 O O . GLY A 1 114 ? -5.959 -13.532 -1.766 1.00 87.56 114 GLY A O 1
ATOM 814 N N . LYS A 1 115 ? -5.369 -12.529 -3.698 1.00 90.44 115 LYS A N 1
ATOM 815 C CA . LYS A 1 115 ? -4.407 -13.516 -4.190 1.00 90.44 115 LYS A CA 1
ATOM 816 C C . LYS A 1 115 ? -3.132 -12.793 -4.552 1.00 90.44 115 LYS A C 1
ATOM 818 O O . LYS A 1 115 ? -3.180 -11.668 -5.052 1.00 90.44 115 LYS A O 1
ATOM 823 N N . ALA A 1 116 ? -2.005 -13.448 -4.313 1.00 91.25 116 ALA A N 1
ATOM 824 C CA . ALA A 1 116 ? -0.734 -12.954 -4.806 1.00 91.25 116 ALA A CA 1
ATOM 825 C C . ALA A 1 116 ? -0.792 -12.793 -6.333 1.00 91.25 116 ALA A C 1
ATOM 827 O O . ALA A 1 116 ? -1.399 -13.606 -7.032 1.00 91.25 116 ALA A O 1
ATOM 828 N N . VAL A 1 117 ? -0.168 -11.728 -6.823 1.00 89.44 117 VAL A N 1
ATOM 829 C CA . VAL A 1 117 ? -0.073 -11.404 -8.247 1.00 89.44 117 VAL A CA 1
ATOM 830 C C . VAL A 1 117 ? 1.390 -11.368 -8.624 1.00 89.44 117 VAL A C 1
ATOM 832 O O . VAL A 1 117 ? 2.213 -10.806 -7.894 1.00 89.44 117 VAL A O 1
ATOM 835 N N . ASN A 1 118 ? 1.724 -11.958 -9.766 1.00 86.44 118 ASN A N 1
ATOM 836 C CA . ASN A 1 118 ? 3.066 -11.811 -10.298 1.00 86.44 118 ASN A CA 1
ATOM 837 C C . ASN A 1 118 ? 3.244 -10.384 -10.832 1.00 86.44 118 ASN A C 1
ATOM 839 O O . ASN A 1 118 ? 2.334 -9.856 -11.468 1.00 86.44 118 ASN A O 1
ATOM 843 N N . PRO A 1 119 ? 4.427 -9.769 -10.674 1.00 83.50 119 PRO A N 1
ATOM 844 C CA . PRO A 1 119 ? 4.710 -8.433 -11.203 1.00 83.50 119 PRO A CA 1
ATOM 845 C C . PRO A 1 119 ? 4.340 -8.191 -12.674 1.00 83.50 119 PRO A C 1
ATOM 847 O O . PRO A 1 119 ? 3.928 -7.085 -13.013 1.00 83.50 119 PRO A O 1
ATOM 850 N N . GLN A 1 120 ? 4.437 -9.207 -13.535 1.00 83.69 120 GLN A N 1
ATOM 851 C CA . GLN A 1 120 ? 4.100 -9.094 -14.964 1.00 83.69 120 GLN A CA 1
ATOM 852 C C . GLN A 1 120 ? 2.592 -9.122 -15.260 1.00 83.69 120 GLN A C 1
ATOM 854 O O . GLN A 1 120 ? 2.150 -8.634 -16.311 1.00 83.69 120 GLN A O 1
ATOM 859 N N . ASP A 1 121 ? 1.822 -9.661 -14.316 1.00 88.31 121 ASP A N 1
ATOM 860 C CA . ASP A 1 121 ? 0.366 -9.804 -14.371 1.00 88.31 121 ASP A CA 1
ATOM 861 C C . ASP A 1 121 ? -0.345 -8.665 -13.627 1.00 88.31 121 ASP A C 1
ATOM 863 O O . ASP A 1 121 ? -1.569 -8.650 -13.530 1.00 88.31 121 ASP A O 1
ATOM 867 N N . ALA A 1 122 ? 0.427 -7.709 -13.103 1.00 90.12 122 ALA A N 1
ATOM 868 C CA . ALA A 1 122 ? -0.080 -6.545 -12.402 1.00 90.12 122 ALA A CA 1
ATOM 869 C C . ALA A 1 122 ? -1.088 -5.766 -13.259 1.00 90.12 122 ALA A C 1
ATOM 871 O O . ALA A 1 122 ? -0.859 -5.519 -14.449 1.00 90.12 122 ALA A O 1
ATOM 872 N N . ALA A 1 123 ? -2.168 -5.313 -12.630 1.00 91.62 123 ALA A N 1
ATOM 873 C CA . ALA A 1 123 ? -3.242 -4.564 -13.264 1.00 91.62 123 ALA A CA 1
ATOM 874 C C . ALA A 1 123 ? -3.658 -3.339 -12.426 1.00 91.62 123 ALA A C 1
ATOM 876 O O . ALA A 1 123 ? -3.433 -3.295 -11.213 1.00 91.62 123 ALA A O 1
ATOM 877 N N . PRO A 1 124 ? -4.281 -2.315 -13.045 1.00 92.69 124 PRO A N 1
ATOM 878 C CA . PRO A 1 124 ? -4.899 -1.223 -12.302 1.00 92.69 124 PRO A CA 1
ATOM 879 C C . PRO A 1 124 ? -5.882 -1.728 -11.237 1.00 92.69 124 PRO A C 1
ATOM 881 O O . PRO A 1 124 ? -6.752 -2.547 -11.523 1.00 92.69 124 PRO A O 1
ATOM 884 N N . GLY A 1 125 ? -5.764 -1.205 -10.019 1.00 91.12 125 GLY A N 1
ATOM 885 C CA . GLY A 1 125 ? -6.546 -1.615 -8.853 1.00 91.12 125 GLY A CA 1
ATOM 886 C C . GLY A 1 125 ? -5.854 -2.629 -7.942 1.00 91.12 125 GLY A C 1
ATOM 887 O O . GLY A 1 125 ? -6.264 -2.747 -6.789 1.00 91.12 125 GLY A O 1
ATOM 888 N N . ASP A 1 126 ? -4.788 -3.296 -8.391 1.00 93.19 126 ASP A N 1
ATOM 889 C CA . ASP A 1 126 ? -3.999 -4.154 -7.506 1.00 93.19 126 ASP A CA 1
ATOM 890 C C . ASP A 1 126 ? -3.365 -3.339 -6.380 1.00 93.19 126 ASP A C 1
ATOM 892 O O . ASP A 1 126 ? -2.934 -2.197 -6.572 1.00 93.19 126 ASP A O 1
ATOM 896 N N . LEU A 1 127 ? -3.281 -3.940 -5.195 1.00 93.62 127 LEU A N 1
ATOM 897 C CA . LEU A 1 127 ? -2.596 -3.345 -4.059 1.00 93.62 127 LEU A CA 1
ATOM 898 C C . LEU A 1 127 ? -1.152 -3.826 -4.026 1.00 93.62 127 LEU A C 1
ATOM 900 O O . LEU A 1 127 ? -0.836 -4.974 -4.349 1.00 93.62 127 LEU A O 1
ATOM 904 N N . VAL A 1 128 ? -0.267 -2.929 -3.609 1.00 92.50 128 VAL A N 1
ATOM 905 C CA . VAL A 1 128 ? 1.169 -3.166 -3.640 1.00 92.50 128 VAL A CA 1
ATOM 906 C C . VAL A 1 128 ? 1.820 -2.778 -2.322 1.00 92.50 128 VAL A C 1
ATOM 908 O O . VAL A 1 128 ? 1.561 -1.704 -1.783 1.00 92.50 128 VAL A O 1
ATOM 911 N N . GLN A 1 129 ? 2.710 -3.643 -1.842 1.00 92.25 129 GLN A N 1
ATOM 912 C CA . GLN A 1 129 ? 3.769 -3.305 -0.897 1.00 92.25 129 GLN A CA 1
ATOM 913 C C . GLN A 1 129 ? 5.094 -3.445 -1.640 1.00 92.25 129 GLN A C 1
ATOM 915 O O . GLN A 1 129 ? 5.364 -4.484 -2.242 1.00 92.25 129 GLN A O 1
ATOM 920 N N . TYR A 1 130 ? 5.932 -2.415 -1.608 1.00 89.88 130 TYR A N 1
ATOM 921 C CA . TYR A 1 130 ? 7.246 -2.486 -2.231 1.00 89.88 130 TYR A CA 1
ATOM 922 C C . TYR A 1 130 ? 8.328 -1.843 -1.385 1.00 89.88 130 TYR A C 1
ATOM 924 O O . TYR A 1 130 ? 8.087 -0.959 -0.559 1.00 89.88 130 TYR A O 1
ATOM 932 N N . TRP A 1 131 ? 9.545 -2.304 -1.630 1.00 88.75 131 TRP A N 1
ATOM 933 C CA . TRP A 1 131 ? 10.752 -1.885 -0.944 1.00 88.75 131 TRP A CA 1
ATOM 934 C C . TRP A 1 131 ? 11.736 -1.375 -1.979 1.00 88.75 131 TRP A C 1
ATOM 936 O O . TRP A 1 131 ? 11.918 -1.998 -3.023 1.00 88.75 131 TRP A O 1
ATOM 946 N N . TYR A 1 132 ? 12.364 -0.238 -1.707 1.00 85.56 132 TYR A N 1
ATOM 947 C CA . TYR A 1 132 ? 13.329 0.380 -2.611 1.00 85.56 132 TYR A CA 1
ATOM 948 C C . TYR A 1 132 ? 14.545 0.881 -1.839 1.00 85.56 132 TYR A C 1
ATOM 950 O O . TYR A 1 132 ? 14.438 1.327 -0.692 1.00 85.56 132 TYR A O 1
ATOM 958 N N . LYS A 1 133 ? 15.715 0.832 -2.478 1.00 83.00 133 LYS A N 1
ATOM 959 C CA . LYS A 1 133 ? 16.920 1.456 -1.928 1.00 83.00 133 LYS A CA 1
ATOM 960 C C . LYS A 1 133 ? 16.847 2.974 -2.078 1.00 83.00 133 LYS A C 1
ATOM 962 O O . LYS A 1 133 ? 16.644 3.515 -3.164 1.00 83.00 133 LYS A O 1
ATOM 967 N N . THR A 1 134 ? 17.024 3.668 -0.964 1.00 82.62 134 THR A N 1
ATOM 968 C CA . THR A 1 134 ? 17.215 5.120 -0.919 1.00 82.62 134 THR A CA 1
ATOM 969 C C . THR A 1 134 ? 18.605 5.502 -1.440 1.00 82.62 134 THR A C 1
ATOM 971 O O . THR A 1 134 ? 19.469 4.648 -1.632 1.00 82.62 134 THR A O 1
ATOM 974 N N . LYS A 1 135 ? 18.865 6.805 -1.620 1.00 78.19 135 LYS A N 1
ATO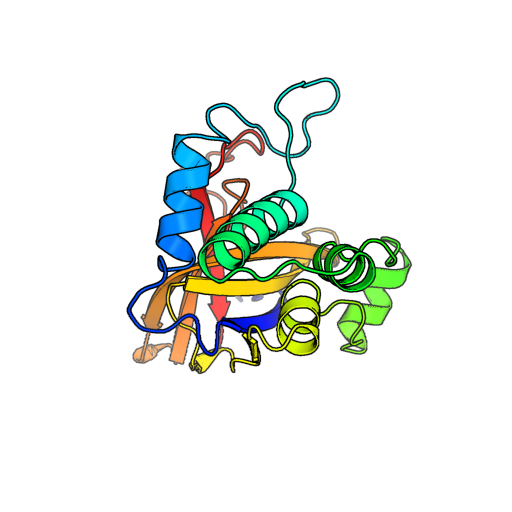M 975 C CA . LYS A 1 135 ? 20.189 7.301 -2.047 1.00 78.19 135 LYS A CA 1
ATOM 976 C C . LYS A 1 135 ? 21.330 6.918 -1.099 1.00 78.19 135 LYS A C 1
ATOM 978 O O . LYS A 1 135 ? 22.464 6.833 -1.543 1.00 78.19 135 LYS A O 1
ATOM 983 N N . SER A 1 136 ? 21.039 6.690 0.182 1.00 82.56 136 SER A N 1
ATOM 984 C CA . SER A 1 136 ? 22.020 6.230 1.172 1.00 82.56 136 SER A CA 1
ATOM 985 C C . SER A 1 136 ? 22.181 4.706 1.198 1.00 82.56 136 SER A C 1
ATOM 987 O O . SER A 1 136 ? 22.795 4.172 2.114 1.00 82.56 136 SER A O 1
ATOM 989 N N . GLY A 1 137 ? 21.584 3.986 0.242 1.00 82.56 137 GLY A N 1
ATOM 990 C CA . GLY A 1 137 ? 21.646 2.528 0.146 1.00 82.56 137 GLY A CA 1
ATOM 991 C C . GLY A 1 137 ? 20.708 1.777 1.095 1.00 82.56 137 GLY A C 1
ATOM 992 O O . GLY A 1 137 ? 20.559 0.567 0.949 1.00 82.56 137 GLY A O 1
ATOM 993 N N . LYS A 1 138 ? 20.031 2.469 2.022 1.00 84.62 138 LYS A N 1
ATOM 994 C CA . LYS A 1 138 ? 19.076 1.857 2.958 1.00 84.62 138 LYS A CA 1
ATOM 995 C C . LYS A 1 138 ? 17.755 1.532 2.272 1.00 84.62 138 LYS A C 1
ATOM 997 O O . LYS A 1 138 ? 17.235 2.369 1.530 1.00 84.62 138 LYS A O 1
ATOM 1002 N N . TRP A 1 139 ? 17.184 0.374 2.578 1.00 85.19 139 TRP A N 1
ATOM 1003 C CA . TRP A 1 139 ? 15.821 0.004 2.214 1.00 85.19 139 TRP A CA 1
ATOM 1004 C C . TRP A 1 139 ? 14.792 0.900 2.904 1.00 85.19 139 TRP A C 1
ATOM 1006 O O . TRP A 1 139 ? 14.895 1.166 4.103 1.00 85.19 139 TRP A O 1
ATOM 1016 N N . ALA A 1 140 ? 13.796 1.335 2.137 1.00 85.19 140 ALA A N 1
ATOM 1017 C CA . ALA A 1 140 ? 12.593 2.011 2.602 1.00 85.19 140 ALA A CA 1
ATOM 1018 C C . ALA A 1 140 ? 11.356 1.348 1.986 1.00 85.19 140 ALA A C 1
ATOM 1020 O O . ALA A 1 140 ? 11.429 0.788 0.891 1.00 85.19 140 ALA A O 1
ATOM 1021 N N . GLY A 1 141 ? 10.234 1.409 2.703 1.00 86.94 141 GLY A N 1
ATOM 1022 C CA . GLY A 1 141 ? 8.964 0.829 2.276 1.00 86.94 141 GLY A CA 1
ATOM 1023 C C . GLY A 1 141 ? 7.984 1.851 1.741 1.00 86.94 141 GLY A C 1
ATOM 1024 O O . GLY A 1 141 ? 7.978 3.007 2.169 1.00 86.94 141 GLY A O 1
ATOM 1025 N N . HIS A 1 142 ? 7.122 1.395 0.842 1.00 89.75 142 HIS A N 1
ATOM 1026 C CA . HIS A 1 142 ? 5.942 2.131 0.429 1.00 89.75 142 HIS A CA 1
ATOM 1027 C C . HIS A 1 142 ? 4.804 1.176 0.074 1.00 89.75 142 HIS A C 1
ATOM 1029 O O . HIS A 1 142 ? 5.033 0.037 -0.337 1.00 89.75 142 HIS A O 1
ATOM 1035 N N . ALA A 1 143 ? 3.579 1.665 0.227 1.00 91.62 143 ALA A N 1
ATOM 1036 C CA . ALA A 1 143 ? 2.369 0.940 -0.111 1.00 91.62 143 ALA A CA 1
ATOM 1037 C C . ALA A 1 143 ? 1.427 1.834 -0.916 1.00 91.62 143 ALA A C 1
ATOM 1039 O O . ALA A 1 143 ? 1.402 3.052 -0.733 1.00 91.62 143 ALA A O 1
ATOM 1040 N N . GLY A 1 144 ? 0.641 1.226 -1.795 1.00 92.75 144 GLY A N 1
ATOM 1041 C CA . GLY A 1 144 ? -0.331 1.950 -2.601 1.00 92.75 144 GLY A CA 1
ATOM 1042 C C . GLY A 1 144 ? -1.187 1.022 -3.445 1.00 92.75 144 GLY A C 1
ATOM 1043 O O . GLY A 1 144 ? -1.235 -0.188 -3.218 1.00 92.75 144 GLY A O 1
ATOM 1044 N N . LEU A 1 145 ? -1.851 1.613 -4.429 1.00 93.50 145 LEU A N 1
ATOM 1045 C CA . LEU A 1 145 ? -2.614 0.914 -5.451 1.00 93.50 145 LEU A CA 1
ATOM 1046 C C . LEU A 1 145 ? -1.979 1.164 -6.811 1.00 93.50 145 LEU A C 1
ATOM 1048 O O . LEU A 1 145 ? -1.442 2.239 -7.060 1.00 93.50 145 LEU A O 1
ATOM 1052 N N . ILE A 1 146 ? -2.064 0.205 -7.719 1.00 92.62 146 ILE A N 1
ATOM 1053 C CA . ILE A 1 146 ? -1.669 0.423 -9.104 1.00 92.62 146 ILE A CA 1
ATOM 1054 C C . ILE A 1 146 ? -2.747 1.267 -9.782 1.00 92.62 146 ILE A C 1
ATOM 1056 O O . ILE A 1 146 ? -3.901 0.869 -9.890 1.00 92.62 146 ILE A O 1
ATOM 1060 N N . GLU A 1 147 ? -2.367 2.445 -10.254 1.00 92.31 147 GLU A N 1
ATOM 1061 C CA . GLU A 1 147 ? -3.225 3.312 -11.061 1.00 92.31 147 GLU A CA 1
ATOM 1062 C C . GLU A 1 147 ? -3.189 2.908 -12.533 1.00 92.31 147 GLU A C 1
ATOM 1064 O O . GLU A 1 147 ? -4.207 2.888 -13.220 1.00 92.31 147 GLU A O 1
ATOM 1069 N N . ARG A 1 148 ? -1.984 2.627 -13.038 1.00 91.75 148 ARG A N 1
ATOM 1070 C CA . ARG A 1 148 ? -1.735 2.400 -14.461 1.00 91.75 148 ARG A CA 1
ATOM 1071 C C . ARG A 1 148 ? -0.583 1.435 -14.656 1.00 91.75 148 ARG A C 1
ATOM 1073 O O . ARG A 1 148 ? 0.428 1.534 -13.964 1.00 91.75 148 ARG A O 1
ATOM 1080 N N . VAL A 1 149 ? -0.716 0.585 -15.666 1.00 91.75 149 VAL A N 1
ATOM 1081 C CA . VAL A 1 149 ? 0.335 -0.313 -16.145 1.00 91.75 149 VAL A CA 1
ATOM 1082 C C . VAL A 1 149 ? 0.653 0.044 -17.591 1.00 91.75 149 VAL A C 1
ATOM 1084 O O . VAL A 1 149 ? -0.249 0.238 -18.404 1.00 91.75 149 VAL A O 1
ATOM 1087 N N . THR A 1 150 ? 1.933 0.179 -17.918 1.00 91.06 150 THR A N 1
ATOM 1088 C CA . THR A 1 150 ? 2.406 0.469 -19.275 1.00 91.06 150 THR A CA 1
ATOM 1089 C C . THR A 1 150 ? 3.529 -0.491 -19.617 1.00 91.06 150 THR A C 1
ATOM 1091 O O . THR A 1 150 ? 4.542 -0.513 -18.924 1.00 91.06 150 THR A O 1
ATOM 1094 N N . LYS A 1 151 ? 3.354 -1.283 -20.675 1.00 90.31 151 LYS A N 1
ATOM 1095 C CA . LYS A 1 151 ? 4.349 -2.253 -21.139 1.00 90.31 151 LYS A CA 1
ATOM 1096 C C . LYS A 1 151 ? 5.129 -1.656 -22.311 1.00 90.31 151 LYS A C 1
ATOM 1098 O O . LYS A 1 151 ? 4.526 -1.178 -23.266 1.00 90.31 151 LYS A O 1
ATOM 1103 N N . ASP A 1 152 ? 6.453 -1.670 -22.226 1.00 88.38 152 ASP A N 1
ATOM 1104 C CA . ASP A 1 152 ? 7.366 -1.320 -23.316 1.00 88.38 152 ASP A CA 1
ATOM 1105 C C . ASP A 1 152 ? 7.975 -2.624 -23.842 1.00 88.38 152 ASP A C 1
ATOM 1107 O O . ASP A 1 152 ? 8.869 -3.203 -23.220 1.00 88.38 152 ASP A O 1
ATOM 1111 N N . ALA A 1 153 ? 7.447 -3.102 -24.971 1.00 87.25 153 ALA A N 1
ATOM 1112 C CA . ALA A 1 153 ? 7.875 -4.354 -25.588 1.00 87.25 153 ALA A CA 1
ATOM 1113 C C . ALA A 1 153 ? 9.324 -4.287 -26.099 1.00 87.25 153 ALA A C 1
ATOM 1115 O O . ALA A 1 153 ? 10.052 -5.271 -25.988 1.00 87.25 153 ALA A O 1
ATOM 1116 N N . ALA A 1 154 ? 9.765 -3.126 -26.596 1.00 87.94 154 ALA A N 1
ATOM 1117 C CA . ALA A 1 154 ? 11.116 -2.946 -27.123 1.00 87.94 154 ALA A CA 1
ATOM 1118 C C . ALA A 1 154 ? 12.168 -3.045 -26.012 1.00 87.94 154 ALA A C 1
ATOM 1120 O O . ALA A 1 154 ? 13.219 -3.654 -26.195 1.00 87.94 154 ALA A O 1
ATOM 1121 N N . LYS A 1 155 ? 11.869 -2.482 -24.837 1.00 86.12 155 LYS A N 1
ATOM 1122 C CA . LYS A 1 155 ? 12.756 -2.551 -23.667 1.00 86.12 155 LYS A CA 1
ATOM 1123 C C . LYS A 1 155 ? 12.504 -3.765 -22.778 1.00 86.12 155 LYS A C 1
ATOM 1125 O O . LYS A 1 155 ? 13.254 -3.948 -21.828 1.00 86.12 155 LYS A O 1
ATOM 1130 N N . LYS A 1 156 ? 11.463 -4.557 -23.065 1.00 87.88 156 LYS A N 1
ATOM 1131 C CA . LYS A 1 156 ? 10.950 -5.620 -22.188 1.00 87.88 156 LYS A CA 1
ATOM 1132 C C . LYS A 1 156 ? 10.775 -5.111 -20.756 1.00 87.88 156 LYS A C 1
ATOM 1134 O O . LYS A 1 156 ? 11.315 -5.680 -19.826 1.00 87.88 156 LYS A O 1
ATOM 1139 N N . THR A 1 157 ? 10.081 -3.986 -20.586 1.00 86.88 157 THR A N 1
ATOM 1140 C CA . THR A 1 157 ? 9.848 -3.416 -19.247 1.00 86.88 157 THR A CA 1
ATOM 1141 C C . THR A 1 157 ? 8.375 -3.158 -18.994 1.00 86.88 157 THR A C 1
ATOM 1143 O O . THR A 1 157 ? 7.637 -2.750 -19.893 1.00 86.88 157 THR A O 1
ATOM 1146 N N . THR A 1 158 ? 7.957 -3.330 -17.742 1.00 87.44 158 THR A N 1
ATOM 1147 C CA . THR A 1 158 ? 6.616 -2.974 -17.271 1.00 87.44 158 THR A CA 1
ATOM 1148 C C . THR A 1 158 ? 6.723 -1.792 -16.312 1.00 87.44 158 THR A C 1
ATOM 1150 O O . THR A 1 158 ? 7.369 -1.868 -15.272 1.00 87.44 158 THR A O 1
ATOM 1153 N N . THR A 1 159 ? 6.084 -0.673 -16.645 1.00 89.56 159 THR A N 1
ATOM 1154 C CA . THR A 1 159 ? 6.007 0.509 -15.783 1.00 89.56 159 THR A CA 1
ATOM 1155 C C . THR A 1 159 ? 4.680 0.536 -15.032 1.00 89.56 159 THR A C 1
ATOM 1157 O O . THR A 1 159 ? 3.618 0.577 -15.651 1.00 89.56 159 THR A O 1
ATOM 1160 N N . LEU A 1 160 ? 4.737 0.576 -13.702 1.00 89.12 160 LEU A N 1
ATOM 1161 C CA . LEU A 1 160 ? 3.586 0.711 -12.812 1.00 89.12 160 LEU A CA 1
ATOM 1162 C C . LEU A 1 160 ? 3.525 2.140 -12.270 1.00 89.12 160 LEU A C 1
ATOM 1164 O O . LEU A 1 160 ? 4.493 2.612 -11.680 1.00 89.12 160 LEU A O 1
ATOM 1168 N N . THR A 1 161 ? 2.400 2.828 -12.439 1.00 90.00 161 THR A N 1
ATOM 1169 C CA . THR A 1 161 ? 2.128 4.106 -11.761 1.00 90.00 161 THR A CA 1
ATOM 1170 C C . THR A 1 161 ? 1.333 3.824 -10.500 1.00 90.00 161 THR A C 1
ATOM 1172 O O . THR A 1 161 ? 0.303 3.156 -10.573 1.00 90.00 161 THR A O 1
ATOM 1175 N N . ILE A 1 162 ? 1.814 4.305 -9.356 1.00 89.31 162 ILE A N 1
ATOM 1176 C CA . ILE A 1 162 ? 1.224 4.005 -8.049 1.00 89.31 162 ILE A CA 1
ATOM 1177 C C . ILE A 1 162 ? 0.363 5.175 -7.574 1.00 89.31 162 ILE A C 1
ATOM 1179 O O . ILE A 1 162 ? 0.847 6.298 -7.498 1.00 89.31 162 ILE A O 1
ATOM 1183 N N . PHE A 1 163 ? -0.888 4.914 -7.211 1.00 91.06 163 PHE A N 1
ATOM 1184 C CA . PHE A 1 163 ? -1.761 5.824 -6.476 1.00 91.06 163 PHE A CA 1
ATOM 1185 C C . PHE A 1 163 ? -1.578 5.610 -4.969 1.00 91.06 163 PHE A C 1
ATOM 1187 O O . PHE A 1 163 ? -1.678 4.480 -4.484 1.00 91.06 163 PHE A O 1
ATOM 1194 N N . GLY A 1 164 ? -1.319 6.673 -4.209 1.00 89.94 164 GLY A N 1
ATOM 1195 C CA . GLY A 1 164 ? -1.015 6.538 -2.783 1.00 89.94 164 GLY A CA 1
ATOM 1196 C C . GLY A 1 164 ? -1.219 7.813 -1.975 1.00 89.94 164 GLY A C 1
ATOM 1197 O O . GLY A 1 164 ? -1.671 8.836 -2.486 1.00 89.94 164 GLY A O 1
ATOM 1198 N N . SER A 1 165 ? -0.857 7.749 -0.691 1.00 82.25 165 SER A N 1
ATOM 1199 C CA . SER A 1 165 ? -1.038 8.844 0.277 1.00 82.25 165 SER A CA 1
ATOM 1200 C C . SER A 1 165 ? -0.190 10.083 0.004 1.00 82.25 165 SER A C 1
ATOM 1202 O O . SER A 1 165 ? -0.377 11.109 0.653 1.00 82.25 165 SER A O 1
ATOM 1204 N N . HIS A 1 166 ? 0.742 9.996 -0.942 1.00 72.44 166 HIS A N 1
ATOM 1205 C CA . HIS A 1 166 ? 1.509 11.131 -1.411 1.00 72.44 166 HIS A CA 1
ATOM 1206 C C . HIS A 1 166 ? 2.034 10.915 -2.818 1.00 72.44 166 HIS A C 1
ATOM 1208 O O . HIS A 1 166 ? 2.321 9.793 -3.242 1.00 72.44 166 HIS A O 1
ATOM 1214 N N . LYS A 1 167 ? 2.291 12.032 -3.495 1.00 66.19 167 LYS A N 1
ATOM 1215 C CA . LYS A 1 167 ? 3.109 12.061 -4.707 1.00 66.19 167 LYS A CA 1
ATOM 1216 C C . LYS A 1 167 ? 4.564 11.757 -4.318 1.00 66.19 167 LYS A C 1
ATOM 1218 O O . LYS A 1 167 ? 5.332 12.661 -3.995 1.00 66.19 167 LYS A O 1
ATOM 1223 N N . SER A 1 168 ? 4.955 10.484 -4.212 1.00 52.22 168 SER A N 1
ATOM 1224 C CA . SER A 1 168 ? 6.348 10.126 -3.898 1.00 52.22 168 SER A CA 1
ATOM 1225 C C . SER A 1 168 ? 7.263 10.423 -5.080 1.00 52.22 168 SER A C 1
ATOM 1227 O O . SER A 1 168 ? 7.051 9.965 -6.201 1.00 52.22 168 SER A O 1
ATOM 1229 N N . THR A 1 169 ? 8.358 11.118 -4.800 1.00 45.19 169 THR A N 1
ATOM 1230 C CA . THR A 1 169 ? 9.457 11.358 -5.731 1.00 45.19 169 THR A CA 1
ATOM 1231 C C . THR A 1 169 ? 10.374 10.146 -5.837 1.00 45.19 169 THR A C 1
ATOM 1233 O O . THR A 1 169 ? 11.435 10.104 -5.220 1.00 45.19 169 THR A O 1
ATOM 1236 N N . LEU A 1 170 ? 10.019 9.165 -6.672 1.00 45.03 170 LEU A N 1
ATOM 1237 C CA . LEU A 1 170 ? 11.043 8.260 -7.219 1.00 45.03 170 LEU A CA 1
ATOM 1238 C C . LEU A 1 170 ? 11.835 8.905 -8.375 1.00 45.03 170 LEU A C 1
ATOM 1240 O O . LEU A 1 170 ? 12.812 8.326 -8.842 1.00 45.03 170 LEU A O 1
ATOM 1244 N N . ARG A 1 171 ? 11.482 10.126 -8.813 1.00 39.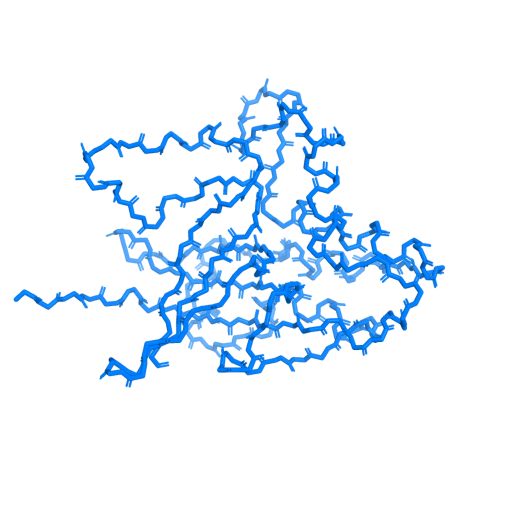31 171 ARG A N 1
ATOM 1245 C CA . ARG A 1 171 ? 12.246 10.907 -9.801 1.00 39.31 171 ARG A CA 1
ATOM 1246 C C . ARG A 1 171 ? 12.271 12.405 -9.474 1.00 39.31 171 ARG A C 1
ATOM 1248 O O . ARG A 1 171 ? 11.333 12.925 -8.876 1.00 39.31 171 ARG A O 1
ATOM 1255 N N . LYS A 1 172 ? 13.342 13.091 -9.905 1.00 38.47 172 LYS A N 1
ATOM 1256 C CA . LYS A 1 172 ? 13.275 14.524 -10.238 1.00 38.47 172 LYS A CA 1
ATOM 1257 C C . LYS A 1 172 ? 12.330 14.661 -11.433 1.00 38.47 172 LYS A C 1
ATOM 1259 O O . LYS A 1 172 ? 12.419 13.857 -12.363 1.00 38.47 172 LYS A O 1
ATOM 1264 N N . ARG A 1 173 ? 11.451 15.660 -11.420 1.00 41.53 173 ARG A N 1
ATOM 1265 C CA . ARG A 1 173 ? 10.747 16.080 -12.634 1.00 41.53 173 ARG A CA 1
ATOM 1266 C C . ARG A 1 173 ? 11.773 16.499 -13.700 1.00 41.53 173 ARG A C 1
ATOM 1268 O O . ARG A 1 173 ? 12.907 16.848 -13.366 1.00 41.53 173 ARG A O 1
ATOM 1275 N N . ALA A 1 174 ? 11.392 16.425 -14.976 1.00 41.62 174 ALA A N 1
ATOM 1276 C CA . ALA A 1 174 ? 12.264 16.789 -16.100 1.00 41.62 174 ALA A CA 1
ATOM 1277 C C . ALA A 1 174 ? 12.727 18.261 -16.046 1.00 41.62 174 ALA A C 1
ATOM 1279 O O . ALA A 1 174 ? 13.785 18.587 -16.567 1.00 41.62 174 ALA A O 1
ATOM 1280 N N . ASP A 1 175 ? 11.974 19.113 -15.349 1.00 50.72 175 ASP A N 1
ATOM 1281 C CA . ASP A 1 175 ? 12.265 20.527 -15.078 1.00 50.72 175 ASP A CA 1
ATOM 1282 C C . ASP A 1 175 ? 13.233 20.753 -13.893 1.00 50.72 175 ASP A C 1
ATOM 1284 O O . ASP A 1 175 ? 13.523 21.886 -13.521 1.00 50.72 175 ASP A O 1
ATOM 1288 N N . GLY A 1 176 ? 13.727 19.687 -13.254 1.00 40.94 176 GLY A N 1
ATOM 1289 C CA . GLY A 1 176 ? 14.623 19.783 -12.102 1.00 40.94 176 GLY A CA 1
ATOM 1290 C C . GLY A 1 176 ? 13.948 20.177 -10.782 1.00 40.94 176 GLY A C 1
ATOM 1291 O O . GLY A 1 176 ? 14.629 20.174 -9.748 1.00 40.94 176 GLY A O 1
ATOM 1292 N N . ALA A 1 177 ? 12.635 20.436 -10.768 1.00 39.41 177 ALA A N 1
ATOM 1293 C CA . ALA A 1 177 ? 11.901 20.792 -9.563 1.00 39.41 177 ALA A CA 1
ATOM 1294 C C . ALA A 1 177 ? 11.813 19.600 -8.595 1.00 39.41 177 ALA A C 1
ATOM 1296 O O . ALA A 1 177 ? 11.550 18.449 -8.968 1.00 39.41 177 ALA A O 1
ATOM 1297 N N . LYS A 1 178 ? 12.044 19.878 -7.307 1.00 40.50 178 LYS A N 1
ATOM 1298 C CA . LYS A 1 178 ? 11.757 18.929 -6.230 1.00 40.50 178 LYS A CA 1
ATOM 1299 C C . LYS A 1 178 ? 10.252 18.964 -5.987 1.00 40.50 178 LYS A C 1
ATOM 1301 O O . LYS A 1 178 ? 9.749 19.930 -5.426 1.00 40.50 178 LYS A O 1
ATOM 1306 N N . ASP A 1 179 ? 9.555 17.901 -6.362 1.00 46.00 179 ASP A N 1
ATOM 1307 C CA . ASP A 1 179 ? 8.217 17.633 -5.840 1.00 46.00 179 ASP A CA 1
ATOM 1308 C C . ASP A 1 179 ? 8.321 17.580 -4.311 1.00 46.00 179 ASP A C 1
ATOM 1310 O O . ASP A 1 179 ? 9.032 16.743 -3.735 1.00 46.00 179 ASP A O 1
ATOM 1314 N N . THR A 1 180 ? 7.704 18.553 -3.647 1.00 43.19 180 THR A N 1
ATOM 1315 C CA . THR A 1 180 ? 7.717 18.636 -2.193 1.00 43.19 180 THR A CA 1
ATOM 1316 C C . THR A 1 180 ? 7.044 17.377 -1.643 1.00 43.19 180 THR A C 1
ATOM 1318 O O . THR A 1 180 ? 5.993 16.948 -2.117 1.00 43.19 180 THR A O 1
ATOM 1321 N N . LYS A 1 181 ? 7.624 16.768 -0.598 1.00 47.56 181 LYS A N 1
ATOM 1322 C CA . LYS A 1 181 ? 6.998 15.645 0.138 1.00 47.56 181 LYS A CA 1
ATOM 1323 C C . LYS A 1 181 ? 5.619 16.004 0.732 1.00 47.56 181 LYS A C 1
ATOM 1325 O O . LYS A 1 181 ? 4.951 15.132 1.268 1.00 47.56 181 LYS A O 1
ATOM 1330 N N . ALA A 1 182 ? 5.213 17.270 0.625 1.00 48.09 182 ALA A N 1
ATOM 1331 C CA . ALA A 1 182 ? 3.914 17.817 0.995 1.00 48.09 182 ALA A CA 1
ATOM 1332 C C . ALA A 1 182 ? 2.801 17.543 -0.040 1.00 48.09 182 ALA A C 1
ATOM 1334 O O . ALA A 1 182 ? 1.706 18.082 0.088 1.00 48.09 182 ALA A O 1
ATOM 1335 N N . GLY A 1 183 ? 3.057 16.739 -1.077 1.00 52.50 183 GLY A N 1
ATOM 1336 C CA . GLY A 1 183 ? 2.023 16.351 -2.033 1.00 52.50 183 GLY A CA 1
ATOM 1337 C C . GLY A 1 183 ? 0.917 15.532 -1.364 1.00 52.50 183 GLY A C 1
ATOM 1338 O O . GLY A 1 183 ? 1.201 14.485 -0.786 1.00 52.50 183 GLY A O 1
ATOM 1339 N N . GLY A 1 184 ? -0.328 16.003 -1.471 1.00 63.72 184 GLY A N 1
ATOM 1340 C CA . GLY A 1 184 ? -1.521 15.267 -1.045 1.00 63.72 184 GLY A CA 1
ATOM 1341 C C . GLY A 1 184 ? -1.726 13.952 -1.808 1.00 63.72 184 GLY A C 1
ATOM 1342 O O . GLY A 1 184 ? -0.980 13.623 -2.737 1.00 63.72 184 GLY A O 1
ATOM 1343 N N . ILE A 1 185 ? -2.753 13.206 -1.402 1.00 78.06 185 ILE A N 1
ATOM 1344 C CA . ILE A 1 185 ? -3.102 11.888 -1.954 1.00 78.06 185 ILE A CA 1
ATOM 1345 C C . ILE A 1 185 ? -3.322 11.973 -3.468 1.00 78.06 185 ILE A C 1
ATOM 1347 O O . ILE A 1 185 ? -4.023 12.863 -3.953 1.00 78.06 185 ILE A O 1
ATOM 1351 N N . GLY A 1 186 ? -2.728 11.050 -4.224 1.00 79.75 186 GLY A N 1
ATOM 1352 C CA . GLY A 1 186 ? -2.863 11.032 -5.676 1.00 79.75 186 GLY A CA 1
ATOM 1353 C C . GLY A 1 186 ? -1.879 10.113 -6.391 1.00 79.75 186 GLY A C 1
ATOM 1354 O O . GLY A 1 186 ? -1.181 9.307 -5.773 1.00 79.75 186 GLY A O 1
ATOM 1355 N N . SER A 1 187 ? -1.818 10.267 -7.715 1.00 81.62 187 SER A N 1
ATOM 1356 C CA . SER A 1 187 ? -0.852 9.595 -8.585 1.00 81.62 187 SER A CA 1
ATOM 1357 C C . SER A 1 187 ? 0.571 9.963 -8.167 1.00 81.62 187 SER A C 1
ATOM 1359 O O . SER A 1 187 ? 0.945 11.138 -8.114 1.00 81.62 187 SER A O 1
ATOM 1361 N N . GLY A 1 188 ? 1.356 8.949 -7.847 1.00 73.62 188 GLY A N 1
AT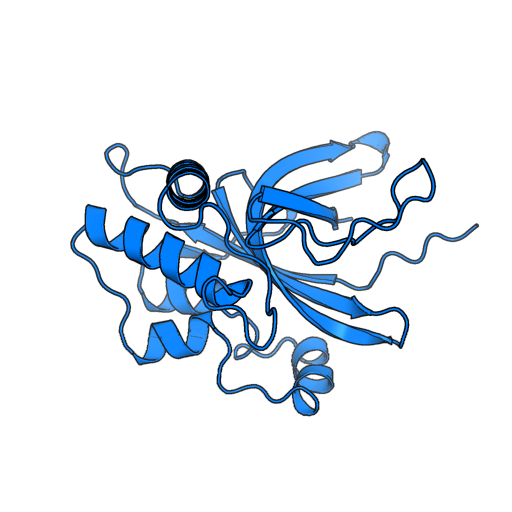OM 1362 C CA . GLY A 1 188 ? 2.688 9.065 -7.290 1.00 73.62 188 GLY A CA 1
ATOM 1363 C C . GLY A 1 188 ? 3.741 8.402 -8.179 1.00 73.62 188 GLY A C 1
ATOM 1364 O O . GLY A 1 188 ? 3.812 8.683 -9.380 1.00 73.62 188 GLY A O 1
ATOM 1365 N N . PRO A 1 189 ? 4.637 7.594 -7.599 1.00 73.81 189 PRO A N 1
ATOM 1366 C CA . PRO A 1 189 ? 5.852 7.167 -8.262 1.00 73.81 189 PRO A CA 1
ATOM 1367 C C . PRO A 1 189 ? 5.584 6.157 -9.377 1.00 73.81 189 PRO A C 1
ATOM 1369 O O . PRO A 1 189 ? 4.588 5.433 -9.379 1.00 73.81 189 PRO A O 1
ATOM 1372 N N . ARG A 1 190 ? 6.540 6.087 -10.309 1.00 82.38 190 ARG A N 1
ATOM 1373 C CA . ARG A 1 190 ? 6.595 5.057 -11.345 1.00 82.38 190 ARG A CA 1
ATOM 1374 C C . ARG A 1 190 ? 7.625 4.000 -10.962 1.00 82.38 190 ARG A C 1
ATOM 1376 O O . ARG A 1 190 ? 8.797 4.336 -10.789 1.00 82.38 190 ARG A O 1
ATOM 1383 N N . LEU A 1 191 ? 7.192 2.752 -10.843 1.00 81.44 191 LEU A N 1
ATOM 1384 C CA . LEU A 1 191 ? 8.062 1.588 -10.695 1.00 81.44 191 LEU A CA 1
ATOM 1385 C C . LEU A 1 191 ? 8.323 1.011 -12.080 1.00 81.44 191 LEU A C 1
ATOM 1387 O O . LEU A 1 191 ? 7.382 0.844 -12.845 1.00 81.44 191 LEU A O 1
ATOM 1391 N N . VAL A 1 192 ? 9.581 0.724 -12.404 1.00 84.38 192 VAL A N 1
ATOM 1392 C CA . VAL A 1 192 ? 9.948 0.057 -13.657 1.00 84.38 192 VAL A CA 1
ATOM 1393 C C . VAL A 1 192 ? 10.417 -1.342 -13.306 1.00 84.38 192 VAL A C 1
ATOM 1395 O O . VAL A 1 192 ? 11.363 -1.501 -12.536 1.00 84.38 192 VAL A O 1
ATOM 1398 N N . LEU A 1 193 ? 9.722 -2.328 -13.848 1.00 81.31 193 LEU A N 1
ATOM 1399 C CA . LEU A 1 193 ? 10.019 -3.741 -13.718 1.00 81.31 193 LEU A CA 1
ATOM 1400 C C . LEU A 1 193 ? 10.715 -4.215 -15.000 1.00 81.31 193 LEU A C 1
ATOM 1402 O O . LEU A 1 193 ? 10.334 -3.740 -16.078 1.00 81.31 193 LEU A O 1
ATOM 1406 N N . PRO A 1 194 ? 11.731 -5.087 -14.886 1.00 74.31 194 PRO A N 1
ATOM 1407 C CA . PRO A 1 194 ? 12.313 -5.777 -16.033 1.00 74.31 194 PRO A CA 1
ATOM 1408 C C . PRO A 1 194 ? 11.347 -6.813 -16.626 1.00 74.31 194 PRO A C 1
ATOM 1410 O O . PRO A 1 194 ? 10.208 -6.941 -16.114 1.00 74.31 194 PRO A O 1
#

Sequence (194 aa):
MNCILPSIALCLVSTVALGQAVARPLDVAVTSAKGKFQGYVYKAKGVAKSIDCTEFVLAVVNDLTKSCGKKLSAKQRTTLVVAGVKAAELQGLVGAGDKSIRGVQQALIDAGLGKAVNPQDAAPGDLVQYWYKTKSGKWAGHAGLIERVTKDAAKKTTTLTIFGSHKSTLRKRADGAKDTKAGGIGSGPRLVLP

Secondary structure (DSSP, 8-state):
-------EEEEEEEE----TTS--HHHHHHHHHHTTTTT-EET-TT-SSEE-HHHHHHHHHHHHHHTTT----HHHHHHHTTTT--TTTHHHHHHHT-GGGGTHHHHHHHTTSEEEE-GGG--TT-EEEEEEE-TTS-EEEEEEEEEEEEEETTTTEEEEEEEESS---SS--TT-----TT--SEEEEEEEE-

Radius of gyration: 16.28 Å; chains: 1; bounding box: 47×35×42 Å